Protein AF-A0A7H0GGA6-F1 (afdb_monomer_li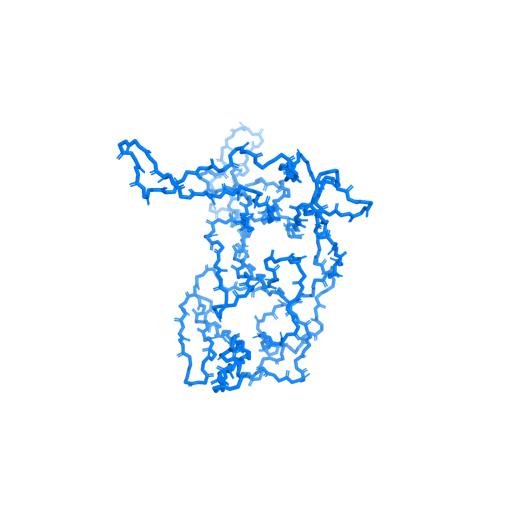te)

Radius of gyration: 22.25 Å; chains: 1; bounding box: 60×43×76 Å

Structure (mmCIF, N/CA/C/O backbone):
data_AF-A0A7H0GGA6-F1
#
_entry.id   AF-A0A7H0GGA6-F1
#
loop_
_atom_site.group_PDB
_atom_site.id
_atom_site.type_symbol
_atom_site.label_atom_id
_atom_site.label_alt_id
_atom_site.label_comp_id
_atom_site.label_asym_id
_atom_site.label_entity_id
_atom_site.label_seq_id
_atom_site.pdbx_PDB_ins_code
_atom_site.Cartn_x
_atom_site.Cartn_y
_atom_site.Cartn_z
_atom_site.occupancy
_atom_site.B_iso_or_equiv
_atom_site.auth_seq_id
_atom_site.auth_comp_id
_atom_site.auth_asym_id
_atom_site.auth_atom_id
_atom_site.pdbx_PDB_model_num
ATOM 1 N N . MET A 1 1 ? -8.882 -0.073 11.687 1.00 90.56 1 MET A N 1
ATOM 2 C CA . MET A 1 1 ? -8.272 0.687 10.578 1.00 90.56 1 MET A CA 1
ATOM 3 C C . MET A 1 1 ? -8.889 0.181 9.300 1.00 90.56 1 MET A C 1
ATOM 5 O O . MET A 1 1 ? -9.014 -1.030 9.161 1.00 90.56 1 MET A O 1
ATOM 9 N N . VAL A 1 2 ? -9.270 1.084 8.409 1.00 94.19 2 VAL A N 1
ATOM 10 C CA . VAL A 1 2 ? -9.769 0.756 7.073 1.00 94.19 2 VAL A CA 1
ATOM 11 C C . VAL A 1 2 ? -8.744 1.282 6.085 1.00 94.19 2 VAL A C 1
ATOM 13 O O . VAL A 1 2 ? -8.471 2.480 6.090 1.00 94.19 2 VAL A O 1
ATOM 16 N N . ALA A 1 3 ? -8.144 0.386 5.302 1.00 96.25 3 ALA A N 1
ATOM 17 C CA . ALA A 1 3 ? -7.144 0.731 4.301 1.00 96.25 3 ALA A CA 1
ATOM 18 C C . ALA A 1 3 ? -7.704 0.527 2.893 1.00 96.25 3 ALA A C 1
ATOM 20 O O . ALA A 1 3 ? -8.366 -0.477 2.633 1.00 96.25 3 ALA A O 1
ATOM 21 N N . PHE A 1 4 ? -7.440 1.476 2.005 1.00 96.94 4 PHE A N 1
ATOM 22 C CA . PHE A 1 4 ? -7.883 1.445 0.616 1.00 96.94 4 PHE A CA 1
ATOM 23 C C . PHE A 1 4 ? -6.934 2.270 -0.252 1.00 96.94 4 PHE A C 1
ATOM 25 O O . PHE A 1 4 ? -6.343 3.246 0.208 1.00 96.94 4 PHE A O 1
ATOM 32 N N . GLY A 1 5 ? -6.776 1.862 -1.506 1.00 97.38 5 GLY A N 1
ATOM 33 C CA . GLY A 1 5 ? -6.049 2.628 -2.510 1.00 97.38 5 GLY A CA 1
ATOM 34 C C . GLY A 1 5 ? -7.011 3.295 -3.482 1.00 97.38 5 GLY A C 1
ATOM 35 O O . GLY A 1 5 ? -8.143 2.840 -3.645 1.00 97.38 5 GLY A O 1
ATOM 36 N N . THR A 1 6 ? -6.568 4.380 -4.105 1.00 97.12 6 THR A N 1
ATOM 37 C CA . THR A 1 6 ? -7.306 5.038 -5.184 1.00 97.12 6 THR A CA 1
ATOM 38 C C . THR A 1 6 ? -6.756 4.635 -6.548 1.00 97.12 6 THR A C 1
ATOM 40 O O . THR A 1 6 ? -5.601 4.212 -6.687 1.00 97.12 6 THR A O 1
ATOM 43 N N . GLY A 1 7 ? -7.612 4.750 -7.559 1.00 94.69 7 GLY A N 1
ATOM 44 C CA . GLY A 1 7 ? -7.289 4.374 -8.923 1.00 94.69 7 GLY A CA 1
ATOM 45 C C . GLY A 1 7 ? -8.472 3.784 -9.667 1.00 94.69 7 GLY A C 1
ATOM 46 O O . GLY A 1 7 ? -9.341 3.154 -9.070 1.00 94.69 7 GLY A O 1
ATOM 47 N N . GLN A 1 8 ? -8.467 3.950 -10.985 1.00 92.69 8 GLN A N 1
ATOM 48 C CA . GLN A 1 8 ? -9.349 3.227 -11.896 1.00 92.69 8 GLN A CA 1
ATOM 49 C C . GLN A 1 8 ? -8.617 2.916 -13.203 1.00 92.69 8 GLN A C 1
ATOM 51 O O . GLN A 1 8 ? -7.651 3.588 -13.559 1.00 92.69 8 GLN A O 1
ATOM 56 N N . GLU A 1 9 ? -9.047 1.868 -13.892 1.00 89.62 9 GLU A N 1
ATOM 57 C CA . GLU A 1 9 ? -8.562 1.473 -15.220 1.00 89.62 9 GLU A CA 1
ATOM 58 C C . GLU A 1 9 ? -9.722 0.757 -15.924 1.00 89.62 9 GLU A C 1
ATOM 60 O O . GLU A 1 9 ? -9.697 -0.453 -16.135 1.00 89.62 9 GLU A O 1
ATOM 65 N N . LEU A 1 10 ? -10.811 1.498 -16.145 1.00 88.44 10 LEU A N 1
ATOM 66 C CA . LEU A 1 10 ? -12.064 0.985 -16.710 1.00 88.44 10 LEU A CA 1
ATOM 67 C C . LEU A 1 10 ? -12.246 1.414 -18.169 1.00 88.44 10 LEU A C 1
ATOM 69 O O . LEU A 1 10 ? -12.935 0.739 -18.930 1.00 88.44 10 LEU A O 1
ATOM 73 N N . THR A 1 11 ? -11.637 2.535 -18.549 1.00 84.56 11 THR A N 1
ATOM 74 C CA . THR A 1 11 ? -11.709 3.147 -19.876 1.00 84.56 11 THR A CA 1
ATOM 75 C C . THR A 1 11 ? -10.310 3.401 -20.432 1.00 84.56 11 THR A C 1
ATOM 77 O O . THR A 1 11 ? -9.331 3.464 -19.690 1.00 84.56 11 THR A O 1
ATOM 80 N N . GLU A 1 12 ? -10.201 3.601 -21.745 1.00 77.12 12 GLU A N 1
ATOM 81 C CA . GLU A 1 12 ? -8.920 3.942 -22.381 1.00 77.12 12 GLU A CA 1
ATOM 82 C C . GLU A 1 12 ? -8.351 5.270 -21.869 1.00 77.12 12 GLU A C 1
ATOM 84 O O . GLU A 1 12 ? -7.142 5.382 -21.660 1.00 77.12 12 GLU A O 1
ATOM 89 N N . ALA A 1 13 ? -9.220 6.248 -21.587 1.00 80.38 13 ALA A N 1
ATOM 90 C CA . ALA A 1 13 ? -8.825 7.544 -21.039 1.00 80.38 13 ALA A CA 1
ATOM 91 C C . ALA A 1 13 ? -8.107 7.408 -19.687 1.00 80.38 13 ALA A C 1
ATOM 93 O O . ALA A 1 13 ? -7.169 8.157 -19.410 1.00 80.38 13 ALA A O 1
ATOM 94 N N . ASP A 1 14 ? -8.476 6.408 -18.880 1.00 84.06 14 ASP A N 1
ATOM 95 C CA . ASP A 1 14 ? -7.835 6.169 -17.588 1.00 84.06 14 ASP A CA 1
ATOM 96 C C . ASP A 1 14 ? -6.350 5.834 -17.751 1.00 84.06 14 ASP A C 1
ATOM 98 O O . ASP A 1 14 ? -5.541 6.217 -16.905 1.00 84.06 14 ASP A O 1
ATOM 102 N N . SER A 1 15 ? -5.959 5.163 -18.839 1.00 76.00 15 SER A N 1
ATOM 103 C CA . SER A 1 15 ? -4.557 4.800 -19.076 1.00 76.00 15 SER A CA 1
ATOM 104 C C . SER A 1 15 ? -3.649 6.032 -19.183 1.00 76.00 15 SER A C 1
ATOM 106 O O . SER A 1 15 ? -2.497 5.977 -18.746 1.00 76.00 15 SER A O 1
ATOM 108 N N . GLY A 1 16 ? -4.180 7.150 -19.689 1.00 78.31 16 GLY A N 1
ATOM 109 C CA . GLY A 1 16 ? -3.482 8.425 -19.838 1.00 78.31 16 GLY A CA 1
ATOM 110 C C . GLY A 1 16 ? -3.559 9.351 -18.622 1.00 78.31 16 GLY A C 1
ATOM 111 O O . GLY A 1 16 ? -2.846 10.349 -18.605 1.00 78.31 16 GLY A O 1
ATOM 112 N N . ASP A 1 17 ? -4.378 9.044 -17.610 1.00 85.00 17 ASP A N 1
ATOM 113 C CA . ASP A 1 17 ? -4.531 9.897 -16.424 1.00 85.00 17 ASP A CA 1
ATOM 114 C C . ASP A 1 17 ? -3.250 9.920 -15.575 1.00 85.00 17 ASP A C 1
ATOM 116 O O . ASP A 1 17 ? -2.796 8.881 -15.083 1.00 85.00 17 ASP A O 1
ATOM 120 N N . THR A 1 18 ? -2.686 11.117 -15.404 1.00 89.31 18 THR A N 1
ATOM 121 C CA . THR A 1 18 ? -1.447 11.397 -14.667 1.00 89.31 18 THR A CA 1
ATOM 122 C C . THR A 1 18 ? -1.682 11.846 -13.226 1.00 89.31 18 THR A C 1
ATOM 124 O O . THR A 1 18 ? -0.715 12.095 -12.503 1.00 89.31 18 THR A O 1
ATOM 127 N N . ALA A 1 19 ? -2.937 11.924 -12.770 1.00 91.94 19 ALA A N 1
ATOM 128 C CA . ALA A 1 19 ? -3.259 12.283 -11.397 1.00 91.94 19 ALA A CA 1
ATOM 129 C C . ALA A 1 19 ? -2.601 11.326 -10.392 1.00 91.94 19 ALA A C 1
ATOM 131 O O . ALA A 1 19 ? -2.689 10.099 -10.510 1.00 91.94 19 ALA A O 1
ATOM 132 N N . VAL A 1 20 ? -1.973 11.905 -9.365 1.00 96.00 20 VAL A N 1
ATOM 133 C CA . VAL A 1 20 ? -1.350 11.150 -8.274 1.00 96.00 20 VAL A CA 1
ATOM 134 C C . VAL A 1 20 ? -2.430 10.401 -7.501 1.00 96.00 20 VAL A C 1
ATOM 136 O O . VAL A 1 20 ? -3.333 11.008 -6.921 1.00 96.00 20 VAL A O 1
ATOM 139 N N . GLN A 1 21 ? -2.321 9.076 -7.485 1.00 97.44 21 GLN A N 1
ATOM 140 C CA . GLN A 1 21 ? -3.165 8.222 -6.661 1.00 97.44 21 GLN A CA 1
ATOM 141 C C . GLN A 1 21 ? -2.521 7.970 -5.302 1.00 97.44 21 GLN A C 1
ATOM 143 O O . GLN A 1 21 ? -1.325 8.183 -5.093 1.00 97.44 21 GLN A O 1
ATOM 148 N N . THR A 1 22 ? -3.327 7.500 -4.357 1.00 97.81 22 THR A N 1
ATOM 149 C CA . THR A 1 22 ? -2.948 7.485 -2.949 1.00 97.81 22 THR A CA 1
ATOM 150 C C . THR A 1 22 ? -3.495 6.254 -2.262 1.00 97.81 22 THR A C 1
ATOM 152 O O . THR A 1 22 ? -4.624 5.823 -2.500 1.00 97.81 22 THR A O 1
ATOM 155 N N . VAL A 1 23 ? -2.706 5.712 -1.345 1.00 98.12 23 VAL A N 1
ATOM 156 C CA . VAL A 1 23 ? -3.173 4.726 -0.376 1.00 98.12 23 VAL A CA 1
ATOM 157 C C . VAL A 1 23 ? -3.512 5.439 0.914 1.00 98.12 23 VAL A C 1
ATOM 159 O O . VAL A 1 23 ? -2.694 6.184 1.442 1.00 98.12 23 VAL A O 1
ATOM 162 N N . TYR A 1 24 ? -4.694 5.179 1.449 1.00 97.69 24 TYR A N 1
ATOM 163 C CA . TYR A 1 24 ? -5.133 5.683 2.740 1.00 97.69 24 TYR A CA 1
ATOM 164 C C . TYR A 1 24 ? -5.276 4.532 3.722 1.00 97.69 24 TYR A C 1
ATOM 166 O O . TYR A 1 24 ? -5.706 3.438 3.357 1.00 97.69 24 TYR A O 1
ATOM 174 N N . ALA A 1 25 ? -5.006 4.805 4.994 1.00 96.75 25 ALA A N 1
ATOM 175 C CA . ALA A 1 25 ? -5.568 4.026 6.081 1.00 96.75 25 ALA A CA 1
ATOM 176 C C . ALA A 1 25 ? -6.147 4.966 7.134 1.00 96.75 25 ALA A C 1
ATOM 178 O O . ALA A 1 25 ? -5.426 5.756 7.746 1.00 96.75 25 ALA A O 1
ATOM 179 N N . VAL A 1 26 ? -7.455 4.863 7.356 1.00 95.75 26 VAL A N 1
ATOM 180 C CA . VAL A 1 26 ? -8.210 5.739 8.257 1.00 95.75 26 VAL A CA 1
ATOM 181 C C . VAL A 1 26 ? -8.695 4.947 9.466 1.00 95.75 26 VAL A C 1
ATOM 183 O O . VAL A 1 26 ? -9.040 3.761 9.384 1.00 95.75 26 VAL A O 1
ATOM 186 N N . MET A 1 27 ? -8.687 5.597 10.623 1.00 93.69 27 MET A N 1
ATOM 187 C CA . MET A 1 27 ? -9.208 5.027 11.850 1.00 93.69 27 MET A CA 1
ATOM 188 C C . MET A 1 27 ? -10.736 5.032 11.823 1.00 93.69 27 MET A C 1
ATOM 190 O O . MET A 1 27 ? -11.369 6.079 11.710 1.00 93.69 27 MET A O 1
ATOM 194 N N . ASP A 1 28 ? -11.317 3.841 11.947 1.00 92.19 28 ASP A N 1
ATOM 195 C CA . ASP A 1 28 ? -12.743 3.681 12.198 1.00 92.19 28 ASP A CA 1
ATOM 196 C C . ASP A 1 28 ? -12.983 3.720 13.712 1.00 92.19 28 ASP A C 1
ATOM 198 O O . ASP A 1 28 ? -12.486 2.879 14.474 1.00 92.19 28 ASP A O 1
ATOM 202 N N . TYR A 1 29 ? -13.706 4.747 14.146 1.00 91.00 29 TYR A N 1
ATOM 203 C CA . TYR A 1 29 ? -14.028 4.981 15.547 1.00 91.00 29 TYR A CA 1
ATOM 204 C C . TYR A 1 29 ? -15.314 4.292 15.989 1.00 91.00 29 TYR A C 1
ATOM 206 O O . TYR A 1 29 ? -15.605 4.308 17.182 1.00 91.00 29 TYR A O 1
ATOM 214 N N . THR A 1 30 ? -16.045 3.644 15.081 1.00 89.94 30 THR A N 1
ATOM 215 C CA . THR A 1 30 ? -17.306 2.971 15.395 1.00 89.94 30 THR A CA 1
ATOM 216 C C . THR A 1 30 ? -17.118 1.980 16.545 1.00 89.94 30 THR A C 1
ATOM 218 O O . THR A 1 30 ? -16.122 1.249 16.635 1.00 89.94 30 THR A O 1
ATOM 221 N N . ARG A 1 31 ? -18.062 1.992 17.485 1.00 90.44 31 ARG A N 1
ATOM 222 C CA . ARG A 1 31 ? -18.131 1.047 18.600 1.00 90.44 31 ARG A CA 1
ATOM 223 C C . ARG A 1 31 ? -19.445 0.302 18.530 1.00 90.44 31 ARG A C 1
ATOM 225 O O . ARG A 1 31 ? -20.446 0.839 18.066 1.00 90.44 31 ARG A O 1
ATOM 232 N N . TYR A 1 32 ? -19.417 -0.935 18.998 1.00 92.44 32 TYR A N 1
ATOM 233 C CA . TYR A 1 32 ? -20.572 -1.814 19.012 1.00 92.44 32 TYR A CA 1
ATOM 234 C C . TYR A 1 32 ? -20.836 -2.263 20.443 1.00 92.44 32 TYR A C 1
ATOM 236 O O . TYR A 1 32 ? -19.901 -2.504 21.209 1.00 92.44 32 TYR A O 1
ATOM 244 N N . ARG A 1 33 ? -22.113 -2.398 20.780 1.00 93.06 33 ARG A N 1
ATOM 245 C CA . ARG A 1 33 ? -22.602 -3.019 22.010 1.00 93.06 33 ARG A CA 1
ATOM 246 C C . ARG A 1 33 ? -23.594 -4.115 21.657 1.00 93.06 33 ARG A C 1
ATOM 248 O O . ARG A 1 33 ? -24.166 -4.117 20.569 1.00 93.06 33 ARG A O 1
ATOM 255 N N . ILE A 1 34 ? -23.810 -5.044 22.576 1.00 94.94 34 ILE A N 1
ATOM 256 C CA . ILE A 1 34 ? -24.849 -6.056 22.400 1.00 94.94 34 ILE A CA 1
ATOM 257 C C . ILE A 1 34 ? -26.201 -5.437 22.751 1.00 94.94 34 ILE A C 1
ATOM 259 O O . ILE A 1 34 ? -26.333 -4.719 23.743 1.00 94.94 34 ILE A O 1
ATOM 263 N N . GLN A 1 35 ? -27.207 -5.694 21.921 1.00 94.06 35 GLN A N 1
ATOM 264 C CA . GLN A 1 35 ? -28.573 -5.283 22.198 1.00 94.06 35 GLN A CA 1
ATOM 265 C C . GLN A 1 35 ? -29.200 -6.197 23.260 1.00 94.06 35 GLN A C 1
ATOM 267 O O . GLN A 1 35 ? -29.283 -7.413 23.087 1.00 94.06 35 GLN A O 1
ATOM 272 N N . GLU A 1 36 ? -29.653 -5.614 24.369 1.00 93.25 36 GLU A N 1
ATOM 273 C CA . GLU A 1 36 ? -30.116 -6.373 25.542 1.00 93.25 36 GLU A CA 1
ATOM 274 C C . GLU A 1 36 ? -31.617 -6.721 25.507 1.00 93.25 36 GLU A C 1
ATOM 276 O O . GLU A 1 36 ? -32.068 -7.617 26.228 1.00 93.25 36 GLU A O 1
ATOM 281 N N . SER A 1 37 ? -32.400 -6.053 24.654 1.00 92.19 37 SER A N 1
ATOM 282 C CA . SER A 1 37 ? -33.863 -6.179 24.589 1.00 92.19 37 SER A CA 1
ATOM 283 C C . SER A 1 37 ? -34.428 -5.941 23.179 1.00 92.19 37 SER A C 1
ATOM 285 O O . SER A 1 37 ? -33.731 -5.446 22.293 1.00 92.19 37 SER A O 1
ATOM 287 N N . GLY A 1 38 ? -35.702 -6.292 22.968 1.00 93.00 38 GLY A N 1
ATOM 288 C CA . GLY A 1 38 ? -36.395 -6.170 21.677 1.00 93.00 38 GLY A CA 1
ATOM 289 C C . GLY A 1 38 ? -36.185 -7.368 20.743 1.00 93.00 38 GLY A C 1
ATOM 290 O O . GLY A 1 38 ? -35.600 -8.375 21.138 1.00 93.00 38 GLY A O 1
ATOM 291 N N . GLU A 1 39 ? -36.674 -7.255 19.506 1.00 93.25 39 GLU A N 1
ATOM 292 C CA . GLU A 1 39 ? -36.604 -8.326 18.494 1.00 93.25 39 GLU A CA 1
ATOM 293 C C . GLU A 1 39 ? -35.162 -8.675 18.090 1.00 93.25 39 GLU A C 1
ATOM 295 O O . GLU A 1 39 ? -34.846 -9.832 17.824 1.00 93.25 39 GLU A O 1
ATOM 300 N N . ASP A 1 40 ? -34.259 -7.693 18.133 1.00 93.44 40 ASP A N 1
ATOM 301 C CA . ASP A 1 40 ? -32.836 -7.852 17.811 1.00 93.44 40 ASP A CA 1
ATOM 302 C C . ASP A 1 40 ? -31.960 -8.173 19.035 1.00 93.44 40 ASP A C 1
ATOM 304 O O . ASP A 1 40 ? -30.738 -8.005 19.008 1.00 93.44 40 ASP A O 1
ATOM 308 N N . LYS A 1 41 ? -32.558 -8.652 20.133 1.00 95.00 41 LYS A N 1
ATOM 309 C CA . LYS A 1 41 ? -31.814 -9.054 21.333 1.00 95.00 41 LYS A CA 1
ATOM 310 C C . LYS A 1 41 ? -30.695 -10.046 20.986 1.00 95.00 41 LYS A C 1
ATOM 312 O O . LYS A 1 41 ? -30.913 -11.053 20.319 1.00 95.00 41 LYS A O 1
ATOM 317 N N . GLY A 1 42 ? -29.493 -9.769 21.490 1.00 93.12 42 GLY A N 1
ATOM 318 C CA . GLY A 1 42 ? -28.286 -10.562 21.243 1.00 93.12 42 GLY A CA 1
ATOM 319 C C . GLY A 1 42 ? -27.511 -10.177 19.979 1.00 93.12 42 GLY A C 1
ATOM 320 O O . GLY A 1 42 ? -26.416 -10.698 19.777 1.00 93.12 42 GLY A O 1
ATOM 321 N N . LYS A 1 43 ? -28.019 -9.257 19.147 1.00 94.25 43 LYS A N 1
ATOM 322 C CA . LYS A 1 43 ? -27.306 -8.753 17.963 1.00 94.25 43 LYS A CA 1
ATOM 323 C C . LYS A 1 43 ? -26.398 -7.568 18.307 1.00 94.25 43 LYS A C 1
ATOM 325 O O . LYS A 1 43 ? -26.568 -6.902 19.332 1.00 94.25 43 LYS A O 1
ATOM 330 N N . ALA A 1 44 ? -25.412 -7.321 17.443 1.00 94.19 44 ALA A N 1
ATOM 331 C CA . ALA A 1 44 ? -24.533 -6.162 17.546 1.00 94.19 44 ALA A CA 1
ATOM 332 C C . ALA A 1 44 ? -25.277 -4.893 17.111 1.00 94.19 44 ALA A C 1
ATOM 334 O O . ALA A 1 44 ? -25.799 -4.816 16.002 1.00 94.19 44 ALA A O 1
ATOM 335 N N . LEU A 1 45 ? -25.284 -3.892 17.982 1.00 93.38 45 LEU A N 1
ATOM 336 C CA . LEU A 1 45 ? -25.852 -2.572 17.751 1.00 93.38 45 LEU A CA 1
ATOM 337 C C . LEU A 1 45 ? -24.730 -1.537 17.820 1.00 93.38 45 LEU A C 1
ATOM 339 O O . LEU A 1 45 ? -23.873 -1.609 18.704 1.00 93.38 45 LEU A O 1
ATOM 343 N N . VAL A 1 46 ? -24.735 -0.559 16.914 1.00 91.75 46 VAL A N 1
ATOM 344 C CA . VAL A 1 46 ? -23.796 0.569 16.986 1.00 91.75 46 VAL A CA 1
ATOM 345 C C . VAL A 1 46 ? -24.031 1.330 18.291 1.00 91.75 46 VAL A C 1
ATOM 347 O O . VAL A 1 46 ? -25.145 1.762 18.594 1.00 91.75 46 VAL A O 1
ATOM 350 N N . ASP A 1 47 ? -22.976 1.488 19.082 1.00 91.06 47 ASP A N 1
ATOM 351 C CA . ASP A 1 47 ? -23.025 2.202 20.348 1.00 91.06 47 ASP A CA 1
ATOM 352 C C . ASP A 1 47 ? -22.923 3.713 20.117 1.00 91.06 47 ASP A C 1
ATOM 354 O O . ASP A 1 47 ? -21.849 4.311 20.159 1.00 91.06 47 ASP A O 1
ATOM 358 N N . THR A 1 48 ? -24.073 4.339 19.876 1.00 87.25 48 THR A N 1
ATOM 359 C CA . THR A 1 48 ? -24.195 5.793 19.696 1.00 87.25 48 THR A CA 1
ATOM 360 C C . THR A 1 48 ? -24.145 6.575 21.013 1.00 87.25 48 THR A C 1
ATOM 362 O O . THR A 1 48 ? -24.175 7.806 21.000 1.00 87.25 48 THR A O 1
ATOM 365 N N . THR A 1 49 ? -24.069 5.894 22.164 1.00 86.56 49 THR A N 1
ATOM 366 C CA . THR A 1 49 ? -24.020 6.555 23.480 1.00 86.56 49 THR A CA 1
ATOM 367 C C . THR A 1 49 ? -22.629 7.105 23.806 1.00 86.56 49 THR A C 1
ATOM 369 O O . THR A 1 49 ? -22.502 8.032 24.606 1.00 86.56 49 THR A O 1
ATOM 372 N N . ARG A 1 50 ? -21.596 6.582 23.136 1.00 83.75 50 ARG A N 1
ATOM 373 C CA . ARG A 1 50 ? -20.183 6.949 23.286 1.00 83.75 50 ARG A CA 1
ATOM 374 C C . ARG A 1 50 ? -19.869 8.252 22.553 1.00 83.75 50 ARG A C 1
ATOM 376 O O . ARG A 1 50 ? -19.611 8.257 21.351 1.00 83.75 50 ARG A O 1
ATOM 383 N N . ARG A 1 51 ? -19.890 9.370 23.280 1.00 80.94 51 ARG A N 1
ATOM 384 C CA . ARG A 1 51 ? -19.642 10.723 22.736 1.00 80.94 51 ARG A CA 1
ATOM 385 C C . ARG A 1 51 ? -18.180 11.162 22.813 1.00 80.94 51 ARG A C 1
ATOM 387 O O . ARG A 1 51 ? -17.812 12.169 22.223 1.00 80.94 51 ARG A O 1
ATOM 394 N N . GLU A 1 52 ? -17.350 10.417 23.532 1.00 84.00 52 GLU A N 1
ATOM 395 C CA . GLU A 1 52 ? -15.924 10.685 23.726 1.00 84.00 52 GLU A CA 1
ATOM 396 C C . GLU A 1 52 ? -15.049 10.283 22.526 1.00 84.00 52 GLU A C 1
ATOM 398 O O . GLU A 1 52 ? -13.845 10.555 22.512 1.00 84.00 52 GLU A O 1
ATOM 403 N N . LEU A 1 53 ? -15.643 9.626 21.526 1.00 86.31 53 LEU A N 1
ATOM 404 C CA . LEU A 1 53 ? -14.941 9.134 20.349 1.00 86.31 53 LEU A CA 1
ATOM 405 C C . LEU A 1 53 ? -14.601 10.285 19.387 1.00 86.31 53 LEU A C 1
ATOM 407 O O . LEU A 1 53 ? -15.419 11.187 19.189 1.00 86.31 53 LEU A O 1
ATOM 411 N N . PRO A 1 54 ? -13.411 10.264 18.761 1.00 89.69 54 PRO A N 1
ATOM 412 C CA . PRO A 1 54 ? -13.078 11.209 17.702 1.00 89.69 54 PRO A CA 1
ATOM 413 C C . PRO A 1 54 ? -14.041 11.120 16.514 1.00 89.69 54 PRO A C 1
ATOM 415 O O . PRO A 1 54 ? -14.562 10.051 16.194 1.00 89.69 54 PRO A O 1
ATOM 418 N N . SER A 1 55 ? -14.217 12.239 15.808 1.00 87.50 55 SER A N 1
ATOM 419 C CA . SER A 1 55 ? -14.868 12.220 14.501 1.00 87.50 55 SER A CA 1
ATOM 420 C C . SER A 1 55 ? -13.950 11.595 13.439 1.00 87.50 55 SER A C 1
ATOM 422 O O . SER A 1 55 ? -12.722 11.667 13.569 1.00 87.50 55 SER A O 1
ATOM 424 N N . PRO A 1 56 ? -14.511 10.999 12.369 1.00 88.50 56 PRO A N 1
ATOM 425 C CA . PRO A 1 56 ? -13.727 10.526 11.230 1.00 88.50 56 PRO A CA 1
ATOM 426 C C . PRO A 1 56 ? -12.815 11.620 10.656 1.00 88.50 56 PRO A C 1
ATOM 428 O O . PRO A 1 56 ? -13.070 12.813 10.833 1.00 88.50 56 PRO A O 1
ATOM 431 N N . ALA A 1 57 ? -11.730 11.228 9.985 1.00 92.94 57 ALA A N 1
ATOM 432 C CA . ALA A 1 57 ? -10.870 12.179 9.281 1.00 92.94 57 ALA A CA 1
ATOM 433 C C . ALA A 1 57 ? -11.682 12.942 8.222 1.00 92.94 57 ALA A C 1
ATOM 435 O O . ALA A 1 57 ? -12.343 12.317 7.395 1.00 92.94 57 ALA A O 1
ATOM 436 N N . ALA A 1 58 ? -11.639 14.274 8.257 1.00 89.50 58 ALA A N 1
ATOM 437 C CA . ALA A 1 58 ? -12.369 15.118 7.311 1.00 89.50 58 ALA A CA 1
ATOM 438 C C . ALA A 1 58 ? -11.511 15.478 6.091 1.00 89.50 58 ALA A C 1
ATOM 440 O O . ALA A 1 58 ? -12.037 15.761 5.019 1.00 89.50 58 ALA A O 1
ATOM 441 N N . SER A 1 59 ? -10.184 15.482 6.248 1.00 93.94 59 SER A N 1
ATOM 442 C CA . SER A 1 59 ? -9.246 15.806 5.173 1.00 93.94 59 SER A CA 1
ATOM 443 C C . SER A 1 59 ? -7.871 15.169 5.391 1.00 93.94 59 SER A C 1
ATOM 445 O O . SER A 1 59 ? -7.577 14.626 6.458 1.00 93.94 59 SER A O 1
ATOM 447 N N . ARG A 1 60 ? -6.980 15.308 4.400 1.00 95.12 60 ARG A N 1
ATOM 448 C CA . ARG A 1 60 ? -5.571 14.890 4.511 1.00 95.12 60 ARG A CA 1
ATOM 449 C C . ARG A 1 60 ? -4.811 15.572 5.651 1.00 95.12 60 ARG A C 1
ATOM 451 O O . ARG A 1 60 ? -3.847 14.996 6.142 1.00 95.12 60 ARG A O 1
ATOM 458 N N . ALA A 1 61 ? -5.237 16.752 6.109 1.00 93.81 61 ALA A N 1
ATOM 459 C CA . ALA A 1 61 ? -4.594 17.432 7.236 1.00 93.81 61 ALA A CA 1
ATOM 460 C C . ALA A 1 61 ? -4.701 16.623 8.547 1.00 93.81 61 ALA A C 1
ATOM 462 O O . ALA A 1 61 ? -3.798 16.680 9.388 1.00 93.81 61 ALA A O 1
ATOM 463 N N . ASP A 1 62 ? -5.752 15.807 8.684 1.00 94.69 62 ASP A N 1
ATOM 464 C CA . ASP A 1 62 ? -5.978 14.922 9.835 1.00 94.69 62 ASP A CA 1
ATOM 465 C C . ASP A 1 62 ? -5.159 13.625 9.767 1.00 94.69 62 ASP A C 1
ATOM 467 O O . ASP A 1 62 ? -5.155 12.835 10.716 1.00 94.69 62 ASP A O 1
ATOM 471 N N . LEU A 1 63 ? -4.468 13.384 8.653 1.00 96.06 63 LEU A N 1
ATOM 472 C CA . LEU A 1 63 ? -3.708 12.171 8.382 1.00 96.06 63 LEU A CA 1
ATOM 473 C C . LEU A 1 63 ? -2.203 12.460 8.404 1.00 96.06 63 LEU A C 1
ATOM 475 O O . LEU A 1 63 ? -1.759 13.589 8.179 1.00 96.06 63 LEU A O 1
ATOM 479 N N . MET A 1 64 ? -1.404 11.441 8.714 1.00 96.25 64 MET A N 1
ATOM 480 C CA . MET A 1 64 ? 0.051 11.522 8.592 1.00 96.25 64 MET A CA 1
ATOM 481 C C . MET A 1 64 ? 0.479 11.240 7.141 1.00 96.25 64 MET A C 1
ATOM 483 O O . MET A 1 64 ? 0.177 10.146 6.656 1.00 96.25 64 MET A O 1
ATOM 487 N N . PRO A 1 65 ? 1.182 12.160 6.452 1.00 96.19 65 PRO A N 1
ATOM 488 C CA . PRO A 1 65 ? 1.857 11.828 5.201 1.00 96.19 65 PRO A CA 1
ATOM 489 C C . PRO A 1 65 ? 2.950 10.785 5.436 1.00 96.19 65 PRO A C 1
ATOM 491 O O . PRO A 1 65 ? 3.833 10.962 6.275 1.00 96.19 65 PRO A O 1
ATOM 494 N N . GLN A 1 66 ? 2.902 9.715 4.660 1.00 96.38 66 GLN A N 1
ATOM 495 C CA . GLN A 1 66 ? 4.004 8.787 4.449 1.00 96.38 66 GLN A CA 1
ATOM 496 C C . GLN A 1 66 ? 4.579 9.019 3.056 1.00 96.38 66 GLN A C 1
ATOM 498 O O . GLN A 1 66 ? 3.915 9.572 2.180 1.00 96.38 66 GLN A O 1
ATOM 503 N N . GLY A 1 67 ? 5.814 8.578 2.845 1.00 95.44 67 GLY A N 1
ATOM 504 C CA . GLY A 1 67 ? 6.472 8.702 1.551 1.00 95.44 67 GLY A CA 1
ATOM 505 C C . GLY A 1 67 ? 7.455 7.575 1.301 1.00 95.44 67 GLY A C 1
ATOM 506 O O . GLY A 1 67 ? 7.860 6.861 2.224 1.00 95.44 67 GLY A O 1
ATOM 507 N 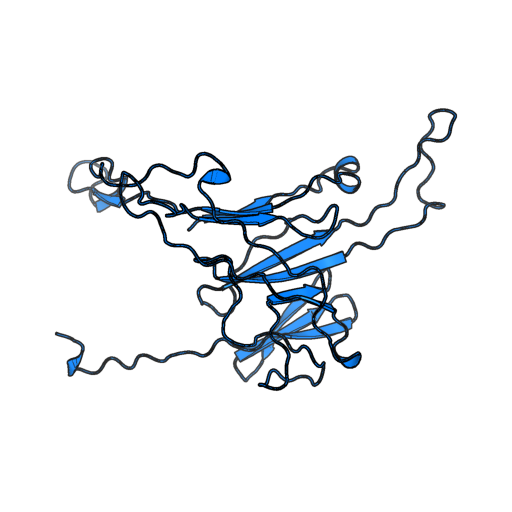N . VAL A 1 68 ? 7.830 7.440 0.037 1.00 96.44 68 VAL A N 1
ATOM 508 C CA . VAL A 1 68 ? 8.907 6.574 -0.441 1.00 96.44 68 VAL A CA 1
ATOM 509 C C . VAL A 1 68 ? 10.151 7.444 -0.616 1.00 96.44 68 VAL A C 1
ATOM 511 O O . VAL A 1 68 ? 10.032 8.604 -0.990 1.00 96.44 68 VAL A O 1
ATOM 514 N N . GLN A 1 69 ? 11.334 6.920 -0.307 1.00 95.25 69 GLN A N 1
ATOM 515 C CA . GLN A 1 69 ? 12.582 7.612 -0.626 1.00 95.25 69 GLN A CA 1
ATOM 516 C C . GLN A 1 69 ? 12.758 7.706 -2.144 1.00 95.25 69 GLN A C 1
ATOM 518 O O . GLN A 1 69 ? 12.536 6.723 -2.847 1.00 95.25 69 GLN A O 1
ATOM 523 N N . ASP A 1 70 ? 13.205 8.863 -2.629 1.00 91.81 70 ASP A N 1
ATOM 524 C CA . ASP A 1 70 ? 13.387 9.101 -4.067 1.00 91.81 70 ASP A CA 1
ATOM 525 C C . ASP A 1 70 ? 14.452 8.183 -4.674 1.00 91.81 70 ASP A C 1
ATOM 527 O O . ASP A 1 70 ? 14.327 7.714 -5.805 1.00 91.81 70 ASP A O 1
ATOM 531 N N . GLN A 1 71 ? 15.513 7.919 -3.908 1.00 91.75 71 GLN A N 1
ATOM 532 C CA . GLN A 1 71 ? 16.609 7.078 -4.357 1.00 91.75 71 GLN A CA 1
ATOM 533 C C . GLN A 1 71 ? 16.302 5.605 -4.081 1.00 91.75 71 GLN A C 1
ATOM 535 O O . GLN A 1 71 ? 15.894 5.261 -2.964 1.00 91.75 71 GLN A O 1
ATOM 540 N N . PRO A 1 72 ? 16.512 4.720 -5.071 1.00 92.25 72 PRO A N 1
ATOM 541 C CA . PRO A 1 72 ? 16.425 3.299 -4.826 1.00 92.25 72 PRO A CA 1
ATOM 542 C C . PRO A 1 72 ? 17.501 2.881 -3.825 1.00 92.25 72 PRO A C 1
ATOM 544 O O . PRO A 1 72 ? 18.579 3.473 -3.722 1.00 92.25 72 PRO A O 1
ATOM 547 N N . VAL A 1 73 ? 17.205 1.817 -3.094 1.00 90.00 73 VAL A N 1
ATOM 548 C CA . VAL A 1 73 ? 18.199 1.099 -2.310 1.00 90.00 73 VAL A CA 1
ATOM 549 C C . VAL A 1 73 ? 19.290 0.637 -3.270 1.00 90.00 73 VAL A C 1
ATOM 551 O O . VAL A 1 73 ? 18.985 0.062 -4.315 1.00 90.00 73 VAL A O 1
ATOM 554 N N . SER A 1 74 ? 20.551 0.894 -2.918 1.00 77.31 74 SER A N 1
ATOM 555 C CA . SER A 1 74 ? 21.697 0.369 -3.661 1.00 77.31 74 SER A CA 1
ATOM 556 C C . SER A 1 74 ? 21.639 -1.156 -3.616 1.00 77.31 74 SER A C 1
ATOM 558 O O . SER A 1 74 ? 22.013 -1.760 -2.613 1.00 77.31 74 SER A O 1
ATOM 560 N N . GLY A 1 75 ? 21.085 -1.753 -4.666 1.00 62.31 75 GLY A N 1
ATOM 561 C CA . GLY A 1 75 ? 20.900 -3.192 -4.786 1.00 62.31 75 GLY A CA 1
ATOM 562 C C . GLY A 1 75 ? 22.096 -3.863 -5.444 1.00 62.31 75 GLY A C 1
ATOM 563 O O . GLY A 1 75 ? 22.869 -3.231 -6.169 1.00 62.31 75 GLY A O 1
ATOM 564 N N . ASP A 1 76 ? 22.218 -5.164 -5.214 1.00 71.12 76 ASP A N 1
ATOM 565 C CA . ASP A 1 76 ? 23.026 -6.021 -6.073 1.00 71.12 76 ASP A CA 1
ATOM 566 C C . ASP A 1 76 ? 22.259 -6.231 -7.396 1.00 71.12 76 ASP A C 1
ATOM 568 O O . ASP A 1 76 ? 21.059 -6.533 -7.362 1.00 71.12 76 ASP A O 1
ATOM 572 N N . PRO A 1 77 ? 22.901 -6.091 -8.572 1.00 69.75 77 PRO A N 1
ATOM 573 C CA . PRO A 1 77 ? 22.265 -6.345 -9.865 1.00 69.75 77 PRO A CA 1
ATOM 574 C C . PRO A 1 77 ? 21.570 -7.711 -9.984 1.00 69.75 77 PRO A C 1
ATOM 576 O O . PRO A 1 77 ? 20.667 -7.865 -10.806 1.00 69.75 77 PRO A O 1
ATOM 579 N N . ARG A 1 78 ? 21.967 -8.705 -9.177 1.00 74.44 78 ARG A N 1
ATOM 580 C CA . ARG A 1 78 ? 21.371 -10.051 -9.151 1.00 74.44 78 ARG A CA 1
ATOM 581 C C . ARG A 1 78 ? 19.925 -10.080 -8.678 1.00 74.44 78 ARG A C 1
ATOM 583 O O . ARG A 1 78 ? 19.212 -11.013 -9.030 1.00 74.44 78 ARG A O 1
ATOM 590 N N . ALA A 1 79 ? 19.480 -9.076 -7.927 1.00 78.19 79 ALA A N 1
ATOM 591 C CA . ALA A 1 79 ? 18.152 -9.090 -7.327 1.00 78.19 79 ALA A CA 1
ATOM 592 C C . ALA A 1 79 ? 17.009 -9.032 -8.351 1.00 78.19 79 ALA A C 1
ATOM 594 O O . ALA A 1 79 ? 15.869 -9.323 -8.007 1.00 78.19 79 ALA A O 1
ATOM 595 N N . GLY A 1 80 ? 17.275 -8.632 -9.604 1.00 84.69 80 GLY A N 1
ATOM 596 C CA . GLY A 1 80 ? 16.268 -8.596 -10.677 1.00 84.69 80 GLY A CA 1
ATOM 597 C C . GLY A 1 80 ? 15.104 -7.621 -10.437 1.00 84.69 80 GLY A C 1
ATOM 598 O O . GLY A 1 80 ? 14.217 -7.489 -11.280 1.00 84.69 80 GLY A O 1
ATOM 599 N N . ARG A 1 81 ? 15.116 -6.916 -9.301 1.00 92.56 81 ARG A N 1
ATOM 600 C CA . ARG A 1 81 ? 14.133 -5.943 -8.828 1.00 92.56 81 ARG A CA 1
ATOM 601 C C . ARG A 1 81 ? 14.843 -4.672 -8.384 1.00 92.56 81 ARG A C 1
ATOM 603 O O . ARG A 1 81 ? 16.009 -4.688 -8.002 1.00 92.56 81 ARG A O 1
ATOM 610 N N . ILE A 1 82 ? 14.107 -3.567 -8.404 1.00 93.81 82 ILE A N 1
ATOM 611 C CA . ILE A 1 82 ? 14.548 -2.297 -7.825 1.00 93.81 82 ILE A CA 1
ATOM 612 C C . ILE A 1 82 ? 13.784 -2.108 -6.523 1.00 93.81 82 ILE A C 1
ATOM 614 O O . ILE A 1 82 ? 12.584 -2.373 -6.483 1.00 93.81 82 ILE A O 1
ATOM 618 N N . PHE A 1 83 ? 14.468 -1.659 -5.472 1.00 95.56 83 PHE A N 1
ATOM 619 C CA . PHE A 1 83 ? 13.921 -1.555 -4.123 1.00 95.56 83 PHE A CA 1
ATOM 620 C C . PHE A 1 83 ? 13.947 -0.121 -3.610 1.00 95.56 83 PHE A C 1
ATOM 622 O O . PHE A 1 83 ? 14.838 0.646 -3.955 1.00 95.56 83 PHE A O 1
ATOM 629 N N . TRP A 1 84 ? 13.009 0.223 -2.730 1.00 96.25 84 TRP A N 1
ATOM 630 C CA . TRP A 1 84 ? 12.940 1.525 -2.070 1.00 96.25 84 TRP A CA 1
ATOM 631 C C . TRP A 1 84 ? 12.588 1.395 -0.587 1.00 96.25 84 TRP A C 1
ATOM 633 O O . TRP A 1 84 ? 11.877 0.479 -0.148 1.00 96.25 84 TRP A O 1
ATOM 643 N N . GLN A 1 85 ? 13.072 2.360 0.188 1.00 95.69 85 GLN A N 1
ATOM 644 C CA . GLN A 1 85 ? 12.713 2.558 1.590 1.00 95.69 85 GLN A CA 1
ATOM 645 C C . GLN A 1 85 ? 11.530 3.516 1.727 1.00 95.69 85 GLN A C 1
ATOM 647 O O . GLN A 1 85 ? 11.294 4.354 0.860 1.00 95.69 85 GLN A O 1
ATOM 652 N N . LEU A 1 86 ? 10.812 3.424 2.847 1.00 95.62 86 LEU A N 1
ATOM 653 C CA . LEU A 1 86 ? 9.843 4.444 3.252 1.00 95.62 86 LEU A CA 1
ATOM 654 C C . LEU A 1 86 ? 10.509 5.503 4.141 1.00 95.62 86 LEU A C 1
ATOM 656 O O . LEU A 1 86 ? 11.482 5.219 4.840 1.00 95.62 86 LEU A O 1
ATOM 660 N N . LEU A 1 87 ? 9.949 6.714 4.149 1.00 92.38 87 LEU A N 1
ATOM 661 C CA . LEU A 1 87 ? 10.407 7.842 4.972 1.00 92.38 87 LEU A CA 1
ATOM 662 C C . LEU A 1 87 ? 10.127 7.656 6.477 1.00 92.38 87 LEU A C 1
ATOM 664 O O . LEU A 1 87 ? 10.767 8.304 7.297 1.00 92.38 87 LEU A O 1
ATOM 668 N N . ASN A 1 88 ? 9.223 6.740 6.850 1.00 86.56 88 ASN A N 1
ATOM 669 C CA . ASN A 1 88 ? 8.938 6.335 8.235 1.00 86.56 88 ASN A CA 1
ATOM 670 C C . ASN A 1 88 ? 8.527 7.476 9.177 1.00 86.56 88 ASN A C 1
ATOM 672 O O . ASN A 1 88 ? 9.042 7.571 10.292 1.00 86.56 88 ASN A O 1
ATOM 676 N N . ALA A 1 89 ? 7.573 8.317 8.771 1.00 87.62 89 ALA A N 1
ATOM 677 C CA . ALA A 1 89 ? 7.091 9.406 9.617 1.00 87.62 89 ALA A CA 1
ATOM 678 C C . ALA A 1 89 ? 6.280 8.852 10.813 1.00 87.62 89 ALA A C 1
ATOM 680 O O . ALA A 1 89 ? 5.208 8.268 10.605 1.00 87.62 89 ALA A O 1
ATOM 681 N N . PRO A 1 90 ? 6.749 8.997 12.070 1.00 89.00 90 PRO A N 1
ATOM 682 C CA . PRO A 1 90 ? 6.011 8.516 13.231 1.00 89.00 90 PRO A CA 1
ATOM 683 C C . PRO A 1 90 ? 4.853 9.460 13.568 1.00 89.00 90 PRO A C 1
ATOM 685 O O . PRO A 1 90 ? 4.950 10.675 13.396 1.00 89.00 90 PRO A O 1
ATOM 688 N N . PHE A 1 91 ? 3.766 8.915 14.110 1.00 92.56 91 PHE A N 1
ATOM 689 C CA . PHE A 1 91 ? 2.648 9.714 14.603 1.00 92.56 91 PHE A CA 1
ATOM 690 C C . PHE A 1 91 ? 1.906 9.014 15.739 1.00 92.56 91 PHE A C 1
ATOM 692 O O . PHE A 1 91 ? 1.980 7.794 15.892 1.00 92.56 91 PHE A O 1
ATOM 699 N N . ASN A 1 92 ? 1.165 9.802 16.518 1.00 93.19 92 ASN A N 1
ATOM 700 C CA . ASN A 1 92 ? 0.285 9.301 17.567 1.00 93.19 92 ASN A CA 1
ATOM 701 C C . ASN A 1 92 ? -1.164 9.317 17.098 1.00 93.19 92 ASN A C 1
ATOM 703 O O . ASN A 1 92 ? -1.590 10.236 16.401 1.00 93.19 92 ASN A O 1
ATOM 707 N N . TYR A 1 93 ? -1.933 8.317 17.512 1.00 93.19 93 TYR A N 1
ATOM 708 C CA . TYR A 1 93 ? -3.343 8.230 17.167 1.00 93.19 93 TYR A CA 1
ATOM 709 C C . TYR A 1 93 ? -4.209 9.143 18.023 1.00 93.19 93 TYR A C 1
ATOM 711 O O . TYR A 1 93 ? -4.097 9.142 19.248 1.00 93.19 93 TYR A O 1
ATOM 719 N N . CYS A 1 94 ? -5.148 9.828 17.376 1.00 92.94 94 CYS A N 1
ATOM 720 C CA . CYS A 1 94 ? -6.251 10.463 18.076 1.00 92.94 94 CYS A CA 1
ATOM 721 C C . CYS A 1 94 ? -7.220 9.384 18.557 1.00 92.94 94 CYS A C 1
ATOM 723 O O . CYS A 1 94 ? -7.830 8.688 17.746 1.00 92.94 94 CYS A O 1
ATOM 725 N N . THR A 1 95 ? -7.347 9.226 19.872 1.00 89.75 95 THR A N 1
ATOM 726 C CA . THR A 1 95 ? -8.212 8.209 20.503 1.00 89.75 95 THR A CA 1
ATOM 727 C C . THR A 1 95 ? -9.331 8.809 21.350 1.00 89.75 95 THR A C 1
ATOM 729 O O . THR A 1 95 ? -10.184 8.072 21.840 1.00 89.75 95 THR A O 1
ATOM 732 N N . ARG A 1 96 ? -9.350 10.137 21.496 1.00 88.75 96 ARG A N 1
ATOM 733 C CA . ARG A 1 96 ? -10.310 10.898 22.302 1.00 88.75 96 ARG A CA 1
ATOM 734 C C . ARG A 1 96 ? -10.731 12.184 21.596 1.00 88.75 96 ARG A C 1
ATOM 736 O O . ARG A 1 96 ? -9.998 12.693 20.752 1.00 88.75 96 ARG A O 1
ATOM 743 N N . SER A 1 97 ? -11.882 12.722 21.982 1.00 88.12 97 SER A N 1
ATOM 744 C CA . SER A 1 97 ? -12.358 14.031 21.536 1.00 88.12 97 SER A CA 1
ATOM 745 C C . SER A 1 97 ? -12.230 15.079 22.660 1.00 88.12 97 SER A C 1
ATOM 747 O O . SER A 1 97 ? -12.763 14.842 23.746 1.00 88.12 97 SER A O 1
ATOM 749 N N . PRO A 1 98 ? -11.547 16.224 22.443 1.00 88.75 98 PRO A N 1
ATOM 750 C CA . PRO A 1 98 ? -10.804 16.595 21.236 1.00 88.75 98 PRO A CA 1
ATOM 751 C C . PRO A 1 98 ? -9.464 15.847 21.111 1.00 88.75 98 PRO A C 1
ATOM 753 O O . PRO A 1 98 ? -8.873 15.429 22.111 1.00 88.75 98 PRO A O 1
ATOM 756 N N . CYS A 1 99 ? -8.967 15.724 19.876 1.00 89.25 99 CYS A N 1
ATOM 757 C CA . CYS A 1 99 ? -7.630 15.190 19.611 1.00 89.25 99 CYS A CA 1
ATOM 758 C C . CYS A 1 99 ? -6.553 16.067 20.268 1.00 89.25 99 CYS A C 1
ATOM 760 O O . CYS A 1 99 ? -6.678 17.292 20.322 1.00 89.25 99 CYS A O 1
ATOM 762 N N . GLY A 1 100 ? -5.476 15.443 20.736 1.00 88.69 100 GLY A N 1
ATOM 763 C CA . GLY A 1 100 ? -4.268 16.146 21.155 1.00 88.69 100 GLY A CA 1
ATOM 764 C C . GLY A 1 100 ? -3.537 16.816 19.987 1.00 88.69 100 GLY A C 1
ATOM 765 O O . GLY A 1 100 ? -3.744 16.490 18.816 1.00 88.69 100 GLY A O 1
ATOM 766 N N . LEU A 1 101 ? -2.635 17.743 20.316 1.00 85.38 101 LEU A N 1
ATOM 767 C CA . LEU A 1 101 ? -1.730 18.362 19.344 1.00 85.38 101 LEU A CA 1
ATOM 768 C C . LEU A 1 101 ? -0.911 17.278 18.625 1.00 85.38 101 LEU A C 1
ATOM 770 O O . L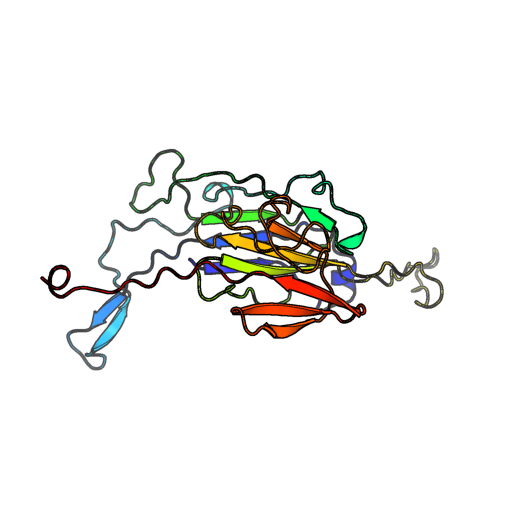EU A 1 101 ? -0.304 16.427 19.271 1.00 85.38 101 LEU A O 1
ATOM 774 N N . ASN A 1 102 ? -0.883 17.330 17.291 1.00 85.25 102 ASN A N 1
ATOM 775 C CA . ASN A 1 102 ? -0.182 16.383 16.409 1.00 85.25 102 ASN A CA 1
ATOM 776 C C . ASN A 1 102 ? -0.687 14.926 16.444 1.00 85.25 102 ASN A C 1
ATOM 778 O O . ASN A 1 102 ? -0.068 14.057 15.826 1.00 85.25 102 ASN A O 1
ATOM 782 N N . GLU A 1 103 ? -1.808 14.641 17.112 1.00 93.88 103 GLU A N 1
ATOM 783 C CA . GLU A 1 103 ? -2.483 13.352 16.965 1.00 93.88 103 GLU A CA 1
ATOM 784 C C . GLU A 1 103 ? -3.159 13.277 15.585 1.00 93.88 103 GLU A C 1
ATOM 786 O O . GLU A 1 103 ? -3.786 14.232 15.124 1.00 93.88 103 GLU A O 1
ATOM 791 N N . LYS A 1 104 ? -3.030 12.134 14.909 1.00 95.19 104 LYS A N 1
ATOM 792 C CA . LYS A 1 104 ? -3.601 11.880 13.582 1.00 95.19 104 LYS A CA 1
ATOM 793 C C . LYS A 1 104 ? -4.661 10.790 13.644 1.00 95.19 104 LYS A C 1
ATOM 795 O O . LYS A 1 104 ? -4.688 9.960 14.552 1.00 95.19 104 LYS A O 1
ATOM 800 N N . ARG A 1 105 ? -5.539 10.781 12.648 1.00 95.25 105 ARG A N 1
ATOM 801 C CA . ARG A 1 105 ? -6.658 9.833 12.513 1.00 95.25 105 ARG A CA 1
ATOM 802 C C . ARG A 1 105 ? -6.358 8.715 11.513 1.00 95.25 105 ARG A C 1
ATOM 804 O O . ARG A 1 105 ? -7.262 8.013 11.071 1.00 95.25 105 ARG A O 1
ATOM 811 N N . GLY A 1 106 ? -5.090 8.565 11.142 1.00 96.06 106 GLY A N 1
ATOM 812 C CA . GLY A 1 106 ? -4.628 7.629 10.130 1.00 96.06 106 GLY A CA 1
ATOM 813 C C . GLY A 1 106 ? -3.430 8.177 9.366 1.00 96.06 106 GLY A C 1
ATOM 814 O O . GLY A 1 106 ? -2.768 9.117 9.813 1.00 96.06 106 GLY A O 1
ATOM 815 N N . TRP A 1 107 ? -3.175 7.602 8.198 1.00 97.12 107 TRP A N 1
ATOM 816 C CA . TRP A 1 107 ? -2.078 7.987 7.319 1.00 97.12 107 TRP A CA 1
ATOM 817 C C . TRP A 1 107 ? -2.485 7.892 5.849 1.00 97.12 107 TRP A C 1
ATOM 819 O O . TRP A 1 107 ? -3.489 7.262 5.503 1.00 97.12 107 TRP A O 1
ATOM 829 N N . TYR A 1 108 ? -1.702 8.539 4.992 1.00 97.69 108 TYR A N 1
ATOM 830 C CA . TYR A 1 108 ? -1.788 8.379 3.547 1.00 97.69 108 TYR A CA 1
ATOM 831 C C . TYR A 1 108 ? -0.392 8.266 2.935 1.00 97.69 108 TYR A C 1
ATOM 833 O O . TYR A 1 108 ? 0.567 8.794 3.488 1.00 97.69 108 TYR A O 1
ATOM 841 N N . LEU A 1 109 ? -0.287 7.565 1.814 1.00 97.56 109 LEU A N 1
ATOM 842 C CA . LEU A 1 109 ? 0.920 7.430 1.008 1.00 97.56 109 LEU A CA 1
ATOM 843 C C . LEU A 1 109 ? 0.549 7.781 -0.428 1.00 97.56 109 LEU A C 1
ATOM 845 O O . LEU A 1 109 ? -0.159 7.012 -1.081 1.00 97.56 109 LEU A O 1
ATOM 849 N N . ASP A 1 110 ? 1.001 8.941 -0.894 1.00 97.75 110 ASP A N 1
ATOM 850 C CA . ASP A 1 110 ? 0.923 9.271 -2.314 1.00 97.75 110 ASP A CA 1
ATOM 851 C C . ASP A 1 110 ? 1.869 8.342 -3.083 1.00 97.75 110 ASP A C 1
ATOM 853 O O . ASP A 1 110 ? 3.010 8.108 -2.671 1.00 97.75 110 ASP A O 1
ATOM 857 N N . LEU A 1 111 ? 1.359 7.744 -4.157 1.00 97.44 111 LEU A N 1
ATOM 858 C CA . LEU A 1 111 ? 2.122 6.807 -4.965 1.00 97.44 111 LEU A CA 1
ATOM 859 C C . LEU A 1 111 ? 3.192 7.580 -5.752 1.00 97.44 111 LEU A C 1
ATOM 861 O O . LEU A 1 111 ? 2.859 8.569 -6.407 1.00 97.44 111 LEU A O 1
ATOM 865 N N . PRO A 1 112 ? 4.474 7.180 -5.664 1.00 95.56 112 PRO A N 1
ATOM 866 C CA . PRO A 1 112 ? 5.577 8.002 -6.153 1.00 95.56 112 PRO A CA 1
ATOM 867 C C . PRO A 1 112 ? 5.723 7.985 -7.676 1.00 95.56 112 PRO A C 1
ATOM 869 O O . PRO A 1 112 ? 6.286 8.926 -8.230 1.00 95.56 112 PRO A O 1
ATOM 872 N N . ALA A 1 113 ? 5.274 6.927 -8.362 1.00 93.56 113 ALA A N 1
ATOM 873 C CA . ALA A 1 113 ? 5.366 6.875 -9.814 1.00 93.56 113 ALA A CA 1
ATOM 874 C C . ALA A 1 113 ? 4.162 7.573 -10.461 1.00 93.56 113 ALA A C 1
ATOM 876 O O . ALA A 1 113 ? 3.013 7.421 -10.043 1.00 93.56 113 ALA A O 1
ATOM 877 N N . GLU A 1 114 ? 4.429 8.329 -11.522 1.00 90.88 114 GLU A N 1
ATOM 878 C CA . GLU A 1 114 ? 3.385 8.972 -12.314 1.00 90.88 114 GLU A CA 1
ATOM 879 C C . GLU A 1 114 ? 2.408 7.918 -12.857 1.00 90.88 114 GLU A C 1
ATOM 881 O O . GLU A 1 114 ? 2.829 6.849 -13.308 1.00 90.88 114 GLU A O 1
ATOM 886 N N . ARG A 1 115 ? 1.101 8.216 -12.826 1.00 92.31 115 ARG A N 1
ATOM 887 C CA . ARG A 1 115 ? 0.014 7.332 -13.301 1.00 92.31 115 ARG A CA 1
ATOM 888 C C . ARG A 1 115 ? -0.143 6.027 -12.505 1.00 92.31 115 ARG A C 1
ATOM 890 O O . ARG A 1 115 ? -1.010 5.212 -12.843 1.00 92.31 115 ARG A O 1
ATOM 897 N N . GLU A 1 116 ? 0.660 5.816 -11.466 1.00 95.50 116 GLU A N 1
ATOM 898 C CA . GLU A 1 116 ? 0.567 4.656 -10.590 1.00 95.50 116 GLU A CA 1
ATOM 899 C C . GLU A 1 116 ? -0.756 4.666 -9.831 1.00 95.50 116 GLU A C 1
ATOM 901 O O . GLU A 1 116 ? -1.229 5.711 -9.394 1.00 95.50 116 GLU A O 1
ATOM 906 N N . ARG A 1 117 ? -1.363 3.489 -9.679 1.00 95.94 117 ARG A N 1
ATOM 907 C CA . ARG A 1 117 ? -2.678 3.330 -9.064 1.00 95.94 117 ARG A CA 1
ATOM 908 C C . ARG A 1 117 ? -2.849 1.967 -8.411 1.00 95.94 117 ARG A C 1
ATOM 910 O O . ARG A 1 117 ? -2.184 1.002 -8.793 1.00 95.94 117 ARG A O 1
ATOM 917 N N . VAL A 1 118 ? -3.744 1.877 -7.431 1.00 97.00 118 VAL A N 1
ATOM 918 C CA . VAL A 1 118 ? -4.100 0.605 -6.787 1.00 97.00 118 VAL A CA 1
ATOM 919 C C . VAL A 1 118 ? -5.394 0.095 -7.394 1.00 97.00 118 VAL A C 1
ATOM 921 O O . VAL A 1 118 ? -6.416 0.770 -7.336 1.00 97.00 118 VAL A O 1
ATOM 924 N N . LEU A 1 119 ? -5.336 -1.098 -7.976 1.00 93.62 119 LEU A N 1
ATOM 925 C CA . LEU A 1 119 ? -6.475 -1.723 -8.661 1.00 93.62 119 LEU A CA 1
ATOM 926 C C . LEU A 1 119 ? -6.791 -3.106 -8.099 1.00 93.62 119 LEU A C 1
ATOM 928 O O . LEU A 1 119 ? -7.916 -3.582 -8.223 1.00 93.62 119 LEU A O 1
ATOM 932 N N . ASP A 1 120 ? -5.807 -3.723 -7.451 1.00 92.69 120 ASP A N 1
ATOM 933 C CA . ASP A 1 120 ? -5.956 -5.011 -6.801 1.00 92.69 120 ASP A CA 1
ATOM 934 C C . ASP A 1 120 ? -6.270 -4.814 -5.305 1.00 92.69 120 ASP A C 1
ATOM 936 O O . ASP A 1 120 ? -5.816 -3.836 -4.696 1.00 92.69 120 ASP A O 1
ATOM 940 N N . PRO A 1 121 ? -7.035 -5.726 -4.677 1.00 92.75 121 PRO A N 1
ATOM 941 C CA . PRO A 1 121 ? -7.321 -5.648 -3.252 1.00 92.75 121 PRO A CA 1
ATOM 942 C C . PRO A 1 121 ? -6.042 -5.635 -2.410 1.00 92.75 121 PRO A C 1
ATOM 944 O O . PRO A 1 121 ? -5.149 -6.466 -2.592 1.00 92.75 121 PRO A O 1
ATOM 947 N N . ILE A 1 122 ? -5.983 -4.730 -1.432 1.00 95.38 122 ILE A N 1
ATOM 948 C CA . ILE A 1 122 ? -4.887 -4.699 -0.460 1.00 95.38 122 ILE A CA 1
ATOM 949 C C . ILE A 1 122 ? -4.994 -5.934 0.442 1.00 95.38 122 ILE A C 1
ATOM 951 O O . ILE A 1 122 ? -6.034 -6.186 1.053 1.00 95.38 122 ILE A O 1
ATOM 955 N N . GLY A 1 123 ? -3.906 -6.698 0.541 1.00 93.00 123 GLY A N 1
ATOM 956 C CA . GLY A 1 123 ? -3.840 -7.913 1.350 1.00 93.00 123 GLY A CA 1
ATOM 957 C C . GLY A 1 123 ? -3.074 -7.713 2.654 1.00 93.00 123 GLY A C 1
ATOM 958 O O . GLY A 1 123 ? -2.232 -6.827 2.762 1.00 93.00 123 GLY A O 1
ATOM 959 N N . PHE A 1 124 ? -3.315 -8.577 3.640 1.00 93.06 124 PHE A N 1
ATOM 960 C CA . PHE A 1 124 ? -2.421 -8.705 4.792 1.00 93.06 124 PHE A CA 1
ATOM 961 C C . PHE A 1 124 ? -1.283 -9.676 4.478 1.00 93.06 124 PHE A C 1
ATOM 963 O O . PHE A 1 124 ? -1.511 -10.767 3.951 1.00 93.06 124 PHE A O 1
ATOM 970 N N . TYR A 1 125 ? -0.062 -9.305 4.854 1.00 92.00 125 TYR A N 1
ATOM 971 C CA . TYR A 1 125 ? 1.112 -10.156 4.718 1.00 92.00 125 TYR A CA 1
ATOM 972 C C . TYR A 1 125 ? 1.394 -10.929 6.013 1.00 92.00 125 TYR A C 1
ATOM 974 O O . TYR A 1 125 ? 1.423 -10.360 7.108 1.00 92.00 125 TYR A O 1
ATOM 982 N N . GLY A 1 126 ? 1.610 -12.242 5.889 1.00 83.69 126 GLY A N 1
ATOM 983 C CA . GLY A 1 126 ? 2.070 -13.102 6.986 1.00 83.69 126 GLY A CA 1
ATOM 984 C C . GLY A 1 126 ? 1.136 -13.186 8.202 1.00 83.69 126 GLY A C 1
ATOM 985 O O . GLY A 1 126 ? 1.609 -13.476 9.297 1.00 83.69 126 GLY A O 1
ATOM 986 N N . GLY A 1 127 ? -0.161 -12.884 8.045 1.00 79.69 127 GLY A N 1
ATOM 987 C CA . GLY A 1 127 ? -1.148 -12.897 9.139 1.00 79.69 127 GLY A CA 1
ATOM 988 C C . GLY A 1 127 ? -0.920 -11.834 10.223 1.00 79.69 127 GLY A C 1
ATOM 989 O O . GLY A 1 127 ? -1.517 -11.912 11.295 1.00 79.69 127 GLY A O 1
ATOM 990 N N . GLY A 1 128 ? -0.034 -10.867 9.968 1.00 84.19 128 GLY A N 1
ATOM 991 C CA . GLY A 1 128 ? 0.324 -9.810 10.905 1.00 84.19 128 GLY A CA 1
ATOM 992 C C . GLY A 1 128 ? -0.406 -8.494 10.644 1.00 84.19 128 GLY A C 1
ATOM 993 O O . GLY A 1 128 ? -1.464 -8.431 10.028 1.00 84.19 128 GLY A O 1
ATOM 994 N N . ASN A 1 129 ? 0.206 -7.405 11.102 1.00 90.81 129 ASN A N 1
ATOM 995 C CA . ASN A 1 129 ? -0.252 -6.030 10.896 1.00 90.81 129 ASN A CA 1
ATOM 996 C C . ASN A 1 129 ? 0.400 -5.353 9.678 1.00 90.81 129 ASN A C 1
ATOM 998 O O . ASN A 1 129 ? 0.415 -4.124 9.597 1.00 90.81 129 ASN A O 1
ATOM 1002 N N . LEU A 1 130 ? 0.972 -6.134 8.763 1.00 94.69 130 LEU A N 1
ATOM 1003 C CA . LEU A 1 130 ? 1.554 -5.612 7.535 1.00 94.69 130 LEU A CA 1
ATOM 1004 C C . LEU A 1 130 ? 0.559 -5.737 6.389 1.00 94.69 130 LEU A C 1
ATOM 1006 O O . LEU A 1 130 ? -0.049 -6.790 6.206 1.00 94.69 130 LEU A O 1
ATOM 1010 N N . LEU A 1 131 ? 0.427 -4.666 5.621 1.00 96.25 131 LEU A N 1
ATOM 1011 C CA . LEU A 1 131 ? -0.273 -4.649 4.349 1.00 96.25 131 LEU A CA 1
ATOM 1012 C C . LEU A 1 131 ? 0.718 -4.936 3.233 1.00 96.25 131 LEU A C 1
ATOM 1014 O O . LEU A 1 131 ? 1.812 -4.381 3.231 1.00 96.25 131 LEU A O 1
ATOM 1018 N N . GLU A 1 132 ? 0.304 -5.763 2.287 1.00 95.81 132 GLU A N 1
ATOM 1019 C CA . GLU A 1 132 ? 0.898 -5.890 0.965 1.00 95.81 132 GLU A CA 1
ATOM 1020 C C . GLU A 1 132 ? -0.009 -5.142 -0.015 1.00 95.81 132 GLU A C 1
ATOM 1022 O O . GLU A 1 132 ? -1.163 -5.518 -0.235 1.00 95.81 132 GLU A O 1
ATOM 1027 N N . ILE A 1 133 ? 0.519 -4.059 -0.573 1.00 97.06 133 ILE A N 1
ATOM 1028 C CA . ILE A 1 133 ? -0.147 -3.223 -1.563 1.00 97.06 133 ILE A CA 1
ATOM 1029 C C . ILE A 1 133 ? 0.519 -3.495 -2.905 1.00 97.06 133 ILE A C 1
ATOM 1031 O O . ILE A 1 133 ? 1.714 -3.233 -3.067 1.00 97.06 133 ILE A O 1
ATOM 1035 N N . THR A 1 134 ? -0.264 -3.988 -3.857 1.00 96.38 134 THR A N 1
ATOM 1036 C CA . THR A 1 134 ? 0.144 -4.086 -5.257 1.00 96.38 134 THR A CA 1
ATOM 1037 C C . THR A 1 134 ? -0.447 -2.905 -6.010 1.00 96.38 134 THR A C 1
ATOM 1039 O O . THR A 1 134 ? -1.665 -2.738 -6.079 1.00 96.38 134 THR A O 1
ATOM 1042 N N . SER A 1 135 ? 0.423 -2.066 -6.551 1.00 97.12 135 SER A N 1
ATOM 1043 C CA . SER A 1 135 ? 0.063 -0.918 -7.376 1.00 97.12 135 SER A CA 1
ATOM 1044 C C . SER A 1 135 ? 0.670 -1.075 -8.761 1.00 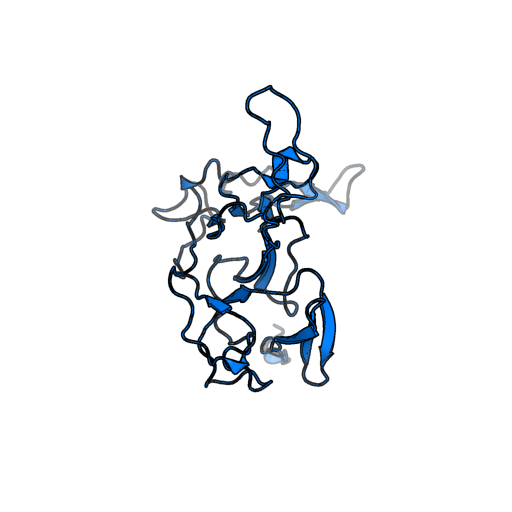97.12 135 SER A C 1
ATOM 1046 O O . SER A 1 135 ? 1.681 -1.756 -8.941 1.00 97.12 135 SER A O 1
ATOM 1048 N N . ARG A 1 136 ? 0.047 -0.476 -9.774 1.00 94.44 136 ARG A N 1
ATOM 1049 C CA . ARG A 1 136 ? 0.540 -0.548 -11.149 1.00 94.44 136 ARG A CA 1
ATOM 1050 C C . ARG A 1 136 ? 0.436 0.783 -11.863 1.00 94.44 136 ARG A C 1
ATOM 1052 O O . ARG A 1 136 ? -0.513 1.528 -11.654 1.00 94.44 136 ARG A O 1
ATOM 1059 N N . VAL A 1 137 ? 1.407 1.051 -12.721 1.00 93.81 137 VAL A N 1
ATOM 1060 C CA . VAL A 1 137 ? 1.330 2.033 -13.797 1.00 93.81 137 VAL A CA 1
ATOM 1061 C C . VAL A 1 137 ? 0.767 1.290 -15.008 1.00 93.81 137 VAL A C 1
ATOM 1063 O O . VAL A 1 137 ? 1.416 0.348 -15.478 1.00 93.81 137 VAL A O 1
ATOM 1066 N N . PRO A 1 138 ? -0.437 1.642 -15.493 1.00 89.19 138 PRO A N 1
ATOM 1067 C CA . PRO A 1 138 ? -1.009 1.034 -16.687 1.00 89.19 138 PRO A CA 1
ATOM 1068 C C . PRO A 1 138 ? -0.078 1.148 -17.892 1.00 89.19 138 PRO A C 1
ATOM 1070 O O . PRO A 1 138 ? 0.579 2.174 -18.096 1.00 89.19 138 PRO A O 1
ATOM 1073 N N . ALA A 1 139 ? -0.065 0.113 -18.728 1.00 82.94 139 ALA A N 1
ATOM 1074 C CA . ALA A 1 139 ? 0.526 0.244 -20.051 1.00 82.94 139 ALA A CA 1
ATOM 1075 C C . ALA A 1 139 ? -0.297 1.260 -20.855 1.00 82.94 139 ALA A C 1
ATOM 1077 O O . ALA A 1 139 ? -1.523 1.285 -20.761 1.00 82.94 139 ALA A O 1
ATOM 1078 N N . THR A 1 140 ? 0.368 2.095 -21.644 1.00 72.81 140 THR A N 1
ATOM 1079 C CA . THR A 1 140 ? -0.309 2.966 -22.612 1.00 72.81 140 THR A CA 1
ATOM 1080 C C . THR A 1 140 ? 0.032 2.516 -24.012 1.00 72.81 140 THR A C 1
ATOM 1082 O O . THR A 1 140 ? 1.210 2.453 -24.361 1.00 72.81 140 THR A O 1
ATOM 1085 N N . ALA A 1 141 ? -1.000 2.310 -24.821 1.00 54.91 141 ALA A N 1
ATOM 1086 C CA . ALA A 1 141 ? -0.936 2.605 -26.241 1.00 54.91 141 ALA A CA 1
ATOM 1087 C C . ALA A 1 141 ? -1.501 4.022 -26.375 1.00 54.91 141 ALA A C 1
ATOM 1089 O O . ALA A 1 141 ? -2.704 4.211 -26.224 1.00 54.91 141 ALA A O 1
ATOM 1090 N N . VAL A 1 142 ? -0.665 5.052 -26.508 1.00 50.69 142 VAL A N 1
ATOM 1091 C CA . VAL A 1 142 ? -1.217 6.404 -26.676 1.00 50.69 142 VAL A CA 1
ATOM 1092 C C . VAL A 1 142 ? -1.726 6.511 -28.109 1.00 50.69 142 VAL A C 1
ATOM 1094 O O . VAL A 1 142 ? -0.926 6.590 -29.032 1.00 50.69 142 VAL A O 1
ATOM 1097 N N . GLY A 1 143 ? -3.045 6.516 -28.304 1.00 47.81 143 GLY A N 1
ATOM 1098 C CA . GLY A 1 143 ? -3.652 6.971 -29.550 1.00 47.81 143 GLY A CA 1
ATOM 1099 C C . GLY A 1 143 ? -3.465 8.480 -29.653 1.00 47.81 143 GLY A C 1
ATOM 1100 O O . GLY A 1 143 ? -4.201 9.247 -29.035 1.00 47.81 143 GLY A O 1
ATOM 1101 N N . LEU A 1 144 ? -2.443 8.923 -30.382 1.00 47.91 144 LEU A N 1
ATOM 1102 C CA . LEU A 1 144 ? -2.376 10.315 -30.803 1.00 47.91 144 LEU A CA 1
ATOM 1103 C C . LEU A 1 144 ? -3.561 10.590 -31.741 1.00 47.91 144 LEU A C 1
ATOM 1105 O O . LEU A 1 144 ? -3.915 9.757 -32.575 1.00 47.91 144 LEU A O 1
ATOM 1109 N N . ILE A 1 145 ? -4.162 11.768 -31.612 1.00 52.12 145 ILE A N 1
ATOM 1110 C CA . ILE A 1 145 ? -5.009 12.317 -32.667 1.00 52.12 145 ILE A CA 1
ATOM 1111 C C . ILE A 1 145 ? -4.051 12.957 -33.675 1.00 52.12 145 ILE A C 1
ATOM 1113 O O . ILE A 1 145 ? -3.239 13.806 -33.295 1.00 52.12 145 ILE A O 1
ATOM 1117 N N . ALA A 1 146 ? -4.087 12.526 -34.935 1.00 52.09 146 ALA A N 1
ATOM 1118 C CA . ALA A 1 146 ? -3.327 13.175 -35.998 1.00 52.09 146 ALA A CA 1
ATOM 1119 C C . ALA A 1 146 ? -3.742 14.657 -36.111 1.00 52.09 146 ALA A C 1
ATOM 1121 O O . ALA A 1 146 ? -4.814 15.056 -35.657 1.00 52.09 146 ALA A O 1
ATOM 1122 N N . GLY A 1 147 ? -2.904 15.512 -36.709 1.00 53.47 147 GLY A N 1
ATOM 1123 C CA . GLY A 1 147 ? -3.201 16.950 -36.857 1.00 53.47 147 GLY A CA 1
ATOM 1124 C C . GLY A 1 147 ? -4.504 17.273 -37.617 1.00 53.47 147 GLY A C 1
ATOM 1125 O O . GLY A 1 147 ? -4.893 18.435 -37.686 1.00 53.47 147 GLY A O 1
ATOM 1126 N N . ASP A 1 148 ? -5.172 16.256 -38.168 1.00 64.06 148 ASP A N 1
ATOM 1127 C CA . ASP A 1 148 ? -6.457 16.272 -38.870 1.00 64.06 148 ASP A CA 1
ATOM 1128 C C . ASP A 1 148 ? -7.654 15.765 -38.030 1.00 64.06 148 ASP A C 1
ATOM 1130 O O . ASP A 1 148 ? -8.779 15.713 -38.530 1.00 64.06 148 ASP A O 1
ATOM 1134 N N . GLY A 1 149 ? -7.451 15.406 -36.758 1.00 55.44 149 GLY A N 1
ATOM 1135 C CA . GLY A 1 149 ? -8.528 14.960 -35.876 1.00 55.44 149 GLY A CA 1
ATOM 1136 C C . GLY A 1 149 ? -8.834 13.457 -35.907 1.00 55.44 149 GLY A C 1
ATOM 1137 O O . GLY A 1 149 ? -9.786 13.048 -35.243 1.00 55.44 149 GLY A O 1
ATOM 1138 N N . GLN A 1 150 ? -8.078 12.628 -36.639 1.00 53.31 150 GLN A N 1
ATOM 1139 C CA . GLN A 1 150 ? -8.318 11.177 -36.694 1.00 53.31 150 GLN A CA 1
ATOM 1140 C C . GLN A 1 150 ? -7.509 10.399 -35.636 1.00 53.31 150 GLN A C 1
ATOM 1142 O O . GLN A 1 150 ? -6.355 10.755 -35.375 1.00 53.31 150 GLN A O 1
ATOM 1147 N N . PRO A 1 151 ? -8.073 9.335 -35.025 1.00 54.53 151 PRO A N 1
ATOM 1148 C CA . PRO A 1 151 ? -7.315 8.449 -34.148 1.00 54.53 151 PRO A CA 1
ATOM 1149 C C . PRO A 1 151 ? -6.225 7.727 -34.946 1.00 54.53 151 PRO A C 1
ATOM 1151 O O . PRO A 1 151 ? -6.513 7.080 -35.951 1.00 54.53 151 PRO A O 1
ATOM 1154 N N . ILE A 1 152 ? -4.973 7.832 -34.502 1.00 54.25 152 ILE A N 1
ATOM 1155 C CA . ILE A 1 152 ? -3.862 7.077 -35.084 1.00 54.25 152 ILE A CA 1
ATOM 1156 C C . ILE A 1 152 ? -3.945 5.629 -34.583 1.00 54.25 152 ILE A C 1
ATOM 1158 O O . ILE A 1 152 ? -3.983 5.380 -33.377 1.00 54.25 152 ILE A O 1
ATOM 1162 N N . GLU A 1 153 ? -3.976 4.683 -35.522 1.00 48.72 153 GLU A N 1
ATOM 1163 C CA . GLU A 1 153 ? -3.978 3.238 -35.271 1.00 48.72 153 GLU A CA 1
ATOM 1164 C C . GLU A 1 153 ? -2.803 2.823 -34.362 1.00 48.72 153 GLU A C 1
ATOM 1166 O O . GLU A 1 153 ? -1.655 3.236 -34.544 1.00 48.72 153 GLU A O 1
ATOM 1171 N N . ALA A 1 154 ? -3.089 1.969 -33.374 1.00 51.56 154 ALA A N 1
ATOM 1172 C CA . ALA A 1 154 ? -2.183 1.604 -32.279 1.00 51.56 154 ALA A CA 1
ATOM 1173 C C . ALA A 1 154 ? -0.912 0.830 -32.703 1.00 51.56 154 ALA A C 1
ATOM 1175 O O . ALA A 1 154 ? -0.070 0.522 -31.861 1.00 51.56 154 ALA A O 1
ATOM 1176 N N . CYS A 1 155 ? -0.758 0.503 -33.989 1.00 49.81 155 CYS A N 1
ATOM 1177 C CA . CYS A 1 155 ? 0.343 -0.311 -34.509 1.00 49.81 155 CYS A CA 1
ATOM 1178 C C . CYS A 1 155 ? 1.653 0.464 -34.764 1.00 49.81 155 CYS A C 1
ATOM 1180 O O . CYS A 1 155 ? 2.665 -0.174 -35.041 1.00 49.81 155 CYS A O 1
ATOM 1182 N N . GLU A 1 156 ? 1.658 1.799 -34.649 1.00 42.28 156 GLU A N 1
ATOM 1183 C CA . GLU A 1 156 ? 2.844 2.658 -34.874 1.00 42.28 156 GLU A CA 1
ATOM 1184 C C . GLU A 1 156 ? 3.297 3.463 -33.633 1.00 42.28 156 GLU A C 1
ATOM 1186 O O . GLU A 1 156 ? 4.161 4.332 -33.735 1.00 42.28 156 GLU A O 1
ATOM 1191 N N . GLN A 1 157 ? 2.741 3.196 -32.446 1.00 50.03 157 GLN A N 1
ATOM 1192 C CA . GLN A 1 157 ? 3.006 3.985 -31.231 1.00 50.03 157 GLN A CA 1
ATOM 1193 C C . GLN A 1 157 ? 4.048 3.320 -30.326 1.00 50.03 157 GLN A C 1
ATOM 1195 O O . GLN A 1 157 ? 4.021 2.102 -30.180 1.00 50.03 157 GLN A O 1
ATOM 1200 N N . ASP A 1 158 ? 4.922 4.113 -29.686 1.00 43.88 158 ASP A N 1
ATOM 1201 C CA . ASP A 1 158 ? 5.933 3.634 -28.726 1.00 43.88 158 ASP A CA 1
ATOM 1202 C C . ASP A 1 158 ? 5.232 3.062 -27.474 1.00 43.88 158 ASP A C 1
ATOM 1204 O O . ASP A 1 158 ? 4.717 3.822 -26.638 1.00 43.88 158 ASP A O 1
ATOM 1208 N N . PRO A 1 159 ? 5.115 1.728 -27.354 1.00 54.75 159 PRO A N 1
ATOM 1209 C CA . PRO A 1 159 ? 4.332 1.112 -26.303 1.00 54.75 159 PRO A CA 1
ATOM 1210 C C . PRO A 1 159 ? 5.112 1.228 -24.998 1.00 54.75 159 PRO A C 1
ATOM 1212 O O . PRO A 1 159 ? 6.150 0.593 -24.819 1.00 54.75 159 PRO A O 1
ATOM 1215 N N . ARG A 1 160 ? 4.601 2.015 -24.043 1.00 67.38 160 ARG A N 1
ATOM 1216 C CA . ARG A 1 160 ? 5.199 2.051 -22.703 1.00 67.38 160 ARG A CA 1
ATOM 1217 C C . ARG A 1 160 ? 4.736 0.819 -21.932 1.00 67.38 160 ARG A C 1
ATOM 1219 O O . ARG A 1 160 ? 3.531 0.712 -21.666 1.00 67.38 160 ARG A O 1
ATOM 1226 N N . PRO A 1 161 ? 5.644 -0.103 -21.564 1.00 73.94 161 PRO A N 1
ATOM 1227 C CA . PRO A 1 161 ? 5.262 -1.250 -20.765 1.00 73.94 161 PRO A CA 1
ATOM 1228 C C . PRO A 1 161 ? 4.717 -0.762 -19.422 1.00 73.94 161 PRO A C 1
ATOM 1230 O O . PRO A 1 161 ? 5.237 0.182 -18.825 1.00 73.94 161 PRO A O 1
ATOM 1233 N N . GLY A 1 162 ? 3.646 -1.400 -18.956 1.00 85.81 162 GLY A N 1
ATOM 1234 C CA . GLY A 1 162 ? 3.159 -1.164 -17.604 1.00 85.81 162 GLY A CA 1
ATOM 1235 C C . GLY A 1 162 ? 4.200 -1.614 -16.579 1.00 85.81 162 GLY A C 1
ATOM 1236 O O . GLY A 1 162 ? 4.977 -2.533 -16.836 1.00 85.81 162 GLY A O 1
ATOM 1237 N N . GLN A 1 163 ? 4.189 -0.993 -15.404 1.00 93.12 163 GLN A N 1
ATOM 1238 C CA . GLN A 1 163 ? 5.089 -1.340 -14.306 1.00 93.12 163 GLN A CA 1
ATOM 1239 C C . GLN A 1 163 ? 4.277 -1.634 -13.054 1.00 93.12 163 GLN A C 1
ATOM 1241 O O . GLN A 1 163 ? 3.449 -0.824 -12.646 1.00 93.12 163 GLN A O 1
ATOM 1246 N N . THR A 1 164 ? 4.537 -2.769 -12.416 1.00 95.81 164 THR A N 1
ATOM 1247 C CA . THR A 1 164 ? 3.922 -3.119 -11.134 1.00 95.81 164 THR A CA 1
ATOM 1248 C C . THR A 1 164 ? 4.913 -2.889 -10.002 1.00 95.81 164 THR A C 1
ATOM 1250 O O . THR A 1 164 ? 6.118 -3.116 -10.146 1.00 95.81 164 THR A O 1
ATOM 1253 N N . TYR A 1 165 ? 4.398 -2.423 -8.871 1.00 97.12 165 TYR A N 1
ATOM 1254 C CA . TYR A 1 165 ? 5.131 -2.233 -7.634 1.00 97.12 165 TYR A CA 1
ATOM 1255 C C . TYR A 1 165 ? 4.445 -3.005 -6.514 1.00 97.12 165 TYR A C 1
ATOM 1257 O O . TYR A 1 165 ? 3.218 -3.063 -6.422 1.00 97.12 165 TYR A O 1
ATOM 1265 N N . ARG A 1 166 ? 5.256 -3.559 -5.618 1.00 96.62 166 ARG A N 1
ATOM 1266 C CA . ARG A 1 166 ? 4.811 -4.090 -4.333 1.00 96.62 166 ARG A CA 1
ATOM 1267 C C . ARG A 1 166 ? 5.303 -3.163 -3.240 1.00 96.62 166 ARG A C 1
ATOM 1269 O O . ARG A 1 166 ? 6.501 -2.913 -3.154 1.00 96.62 166 ARG A O 1
ATOM 1276 N N . THR A 1 167 ? 4.404 -2.723 -2.370 1.00 97.38 167 THR A N 1
ATOM 1277 C CA . THR A 1 167 ? 4.738 -1.999 -1.139 1.00 97.38 167 THR A CA 1
ATOM 1278 C C . THR A 1 167 ? 4.241 -2.787 0.068 1.00 97.38 167 THR A C 1
ATOM 1280 O O . THR A 1 167 ? 3.062 -3.114 0.161 1.00 97.38 167 THR A O 1
ATOM 1283 N N . VAL A 1 168 ? 5.137 -3.085 1.002 1.00 96.12 168 VAL A N 1
ATOM 1284 C CA . VAL A 1 168 ? 4.850 -3.700 2.294 1.00 96.12 168 VAL A CA 1
ATOM 1285 C C . VAL A 1 168 ? 5.039 -2.655 3.386 1.00 96.12 168 VAL A C 1
ATOM 1287 O O . VAL A 1 168 ? 6.101 -2.050 3.500 1.00 96.12 168 VAL A O 1
ATOM 1290 N N . LEU A 1 169 ? 4.007 -2.425 4.191 1.00 95.88 169 LEU A N 1
ATOM 1291 C CA . LEU A 1 169 ? 4.040 -1.431 5.266 1.00 95.88 169 LEU A CA 1
ATOM 1292 C C . LEU A 1 169 ? 3.104 -1.807 6.406 1.00 95.88 169 LEU A C 1
ATOM 1294 O O . LEU A 1 169 ? 2.264 -2.693 6.279 1.00 95.88 169 LEU A O 1
ATOM 1298 N N . ASN A 1 170 ? 3.230 -1.141 7.546 1.00 94.75 170 ASN A N 1
ATOM 1299 C CA . ASN A 1 170 ? 2.372 -1.394 8.694 1.00 94.75 170 ASN A CA 1
ATOM 1300 C C . ASN A 1 170 ? 1.004 -0.704 8.549 1.00 94.75 170 ASN A C 1
ATOM 1302 O O . ASN A 1 170 ? 0.959 0.513 8.397 1.00 94.75 170 ASN A O 1
ATOM 1306 N N . ILE A 1 171 ? -0.115 -1.426 8.702 1.00 94.88 171 ILE A N 1
ATOM 1307 C CA . ILE A 1 171 ? -1.462 -0.818 8.635 1.00 94.88 171 ILE A CA 1
ATOM 1308 C C . ILE A 1 171 ? -1.656 0.297 9.672 1.00 94.88 171 ILE A C 1
ATOM 1310 O O . ILE A 1 171 ? -2.378 1.261 9.424 1.00 94.88 171 ILE A O 1
ATOM 1314 N N . LEU A 1 172 ? -1.025 0.180 10.842 1.00 92.62 172 LEU A N 1
ATOM 1315 C CA . LEU A 1 172 ? -1.190 1.128 11.936 1.00 92.62 172 LEU A CA 1
ATOM 1316 C C . LEU A 1 172 ? -0.322 2.369 11.768 1.00 92.62 172 LEU A C 1
ATOM 1318 O O . LEU A 1 172 ? -0.679 3.410 12.283 1.00 92.62 172 LEU A O 1
ATOM 1322 N N . THR A 1 173 ? 0.828 2.321 11.119 1.00 93.00 173 THR A N 1
ATOM 1323 C CA . THR A 1 173 ? 1.681 3.523 11.059 1.00 93.00 173 THR A CA 1
ATOM 1324 C C . THR A 1 173 ? 1.923 4.010 9.647 1.00 93.00 173 THR A C 1
ATOM 1326 O O . THR A 1 173 ? 2.405 5.121 9.478 1.00 93.00 173 THR A O 1
ATOM 1329 N N . GLY A 1 174 ? 1.642 3.196 8.633 1.00 94.38 174 GLY A N 1
ATOM 1330 C CA . GLY A 1 174 ? 2.078 3.467 7.269 1.00 94.38 174 GLY A CA 1
ATOM 1331 C C . GLY A 1 174 ? 3.601 3.424 7.109 1.00 94.38 174 GLY A C 1
ATOM 1332 O O . GLY A 1 174 ? 4.112 3.706 6.033 1.00 94.38 174 GLY A O 1
ATOM 1333 N N . ALA A 1 175 ? 4.328 3.069 8.174 1.00 93.19 175 ALA A N 1
ATOM 1334 C CA . ALA A 1 175 ? 5.779 2.998 8.188 1.00 93.19 175 ALA A CA 1
ATOM 1335 C C . ALA A 1 175 ? 6.267 1.624 7.716 1.00 93.19 175 ALA A C 1
ATOM 1337 O O . ALA A 1 175 ? 5.526 0.632 7.729 1.00 93.19 175 ALA A O 1
ATOM 1338 N N . ALA A 1 176 ? 7.548 1.570 7.373 1.00 93.19 176 ALA A N 1
ATOM 1339 C CA . ALA A 1 176 ? 8.268 0.353 7.060 1.00 93.19 176 ALA A CA 1
ATOM 1340 C C . ALA A 1 176 ? 8.144 -0.674 8.187 1.00 93.19 176 ALA A C 1
ATOM 1342 O O . ALA A 1 176 ? 8.173 -0.366 9.386 1.00 93.19 176 ALA A O 1
ATOM 1343 N N . GLN A 1 177 ? 8.049 -1.934 7.787 1.00 90.69 177 GLN A N 1
ATOM 1344 C CA . GLN A 1 177 ? 8.251 -3.055 8.685 1.00 90.69 177 GLN A CA 1
ATOM 1345 C C . GLN A 1 177 ? 9.659 -3.007 9.310 1.00 90.69 177 GLN A C 1
ATOM 1347 O O . GLN A 1 177 ? 10.624 -2.568 8.689 1.00 90.69 177 GLN A O 1
ATOM 1352 N N . LYS A 1 178 ? 9.792 -3.513 10.540 1.00 87.81 178 LYS A N 1
ATOM 1353 C CA . LYS A 1 178 ? 11.095 -3.597 11.225 1.00 87.81 178 LYS A CA 1
ATOM 1354 C C . LYS A 1 178 ? 11.920 -4.820 10.813 1.00 87.81 178 LYS A C 1
ATOM 1356 O O . LYS A 1 178 ? 13.136 -4.808 10.953 1.00 87.81 178 LYS A O 1
ATOM 1361 N N . SER A 1 179 ? 11.260 -5.889 10.368 1.00 88.44 179 SER A N 1
ATOM 1362 C CA . SER A 1 179 ? 11.905 -7.118 9.897 1.00 88.44 179 SER A CA 1
ATOM 1363 C C . SER A 1 179 ? 12.226 -7.025 8.411 1.00 88.44 179 SER A C 1
ATOM 1365 O O . SER A 1 179 ? 11.417 -6.520 7.639 1.00 88.44 179 SER A O 1
ATOM 1367 N N . ARG A 1 180 ? 13.358 -7.573 7.978 1.00 91.69 180 ARG A N 1
ATOM 1368 C CA . ARG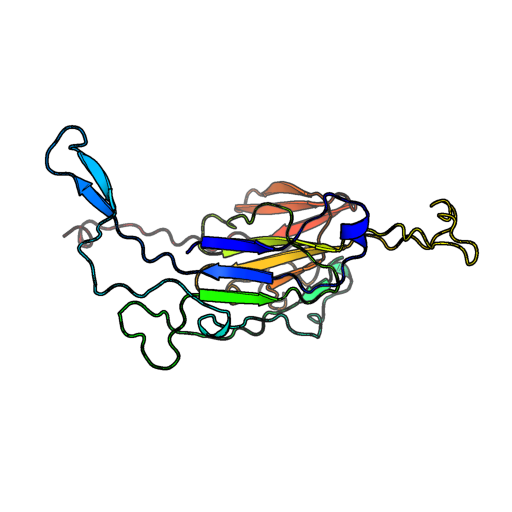 A 1 180 ? 13.645 -7.711 6.547 1.00 91.69 180 ARG A CA 1
ATOM 1369 C C . ARG A 1 180 ? 12.733 -8.788 5.959 1.00 91.69 180 ARG A C 1
ATOM 1371 O O . ARG A 1 180 ? 12.592 -9.858 6.545 1.00 91.69 180 ARG A O 1
ATOM 1378 N N . ILE A 1 181 ? 12.047 -8.447 4.871 1.00 93.06 181 ILE A N 1
ATOM 1379 C CA . ILE A 1 181 ? 11.096 -9.337 4.182 1.00 93.06 181 ILE A CA 1
ATOM 1380 C C . ILE A 1 181 ? 11.527 -9.573 2.739 1.00 93.06 181 ILE A C 1
ATOM 1382 O O . ILE A 1 181 ? 11.242 -10.635 2.208 1.00 93.06 181 ILE A O 1
ATOM 1386 N N . LEU A 1 182 ? 12.186 -8.599 2.118 1.00 93.44 182 LEU A N 1
ATOM 1387 C CA . LEU A 1 182 ? 12.581 -8.643 0.719 1.00 93.44 182 LEU A CA 1
ATOM 1388 C C . LEU A 1 182 ? 14.047 -9.063 0.612 1.00 93.44 182 LEU A C 1
ATOM 1390 O O . LEU A 1 182 ? 14.868 -8.555 1.376 1.00 93.44 182 LEU A O 1
ATOM 1394 N N . ASP A 1 183 ? 14.326 -9.954 -0.334 1.00 92.69 183 ASP A N 1
ATOM 1395 C CA . ASP A 1 183 ? 15.670 -10.285 -0.808 1.00 92.69 183 ASP A CA 1
ATOM 1396 C C . ASP A 1 183 ? 16.131 -9.159 -1.746 1.00 92.69 183 ASP A C 1
ATOM 1398 O O . ASP A 1 183 ? 15.650 -9.018 -2.869 1.00 92.69 183 ASP A O 1
ATOM 1402 N N . THR A 1 184 ? 16.983 -8.283 -1.229 1.00 93.25 184 THR A N 1
ATOM 1403 C CA . THR A 1 184 ? 17.464 -7.073 -1.911 1.00 93.25 184 THR A CA 1
ATOM 1404 C C . THR A 1 184 ? 18.813 -7.263 -2.593 1.00 93.25 184 THR A C 1
ATOM 1406 O O . THR A 1 184 ? 19.228 -6.391 -3.361 1.00 93.25 184 THR A O 1
ATOM 1409 N N . ASN A 1 185 ? 19.505 -8.368 -2.310 1.00 91.19 185 ASN A N 1
ATOM 1410 C CA . ASN A 1 185 ? 20.798 -8.704 -2.902 1.00 91.19 185 ASN A CA 1
ATOM 1411 C C . ASN A 1 185 ? 20.700 -9.842 -3.949 1.00 91.19 185 ASN A C 1
ATOM 1413 O O . ASN A 1 185 ? 21.667 -10.110 -4.660 1.00 91.19 185 ASN A O 1
ATOM 1417 N N . GLY A 1 186 ? 19.537 -10.479 -4.091 1.00 88.50 186 GLY A N 1
ATOM 1418 C CA . GLY A 1 186 ? 19.275 -11.518 -5.082 1.00 88.50 186 GLY A CA 1
ATOM 1419 C C . GLY A 1 186 ? 19.976 -12.843 -4.816 1.00 88.50 186 GLY A C 1
ATOM 1420 O O . GLY A 1 186 ? 20.233 -13.582 -5.769 1.00 88.50 186 GLY A O 1
ATOM 1421 N N . ASP A 1 187 ? 20.345 -13.139 -3.570 1.00 89.38 187 ASP A N 1
ATOM 1422 C CA . ASP A 1 187 ? 21.019 -14.392 -3.211 1.00 89.38 187 ASP A CA 1
ATOM 1423 C C . ASP A 1 187 ? 20.048 -15.554 -2.914 1.00 89.38 187 ASP A C 1
ATOM 1425 O O . ASP A 1 187 ? 20.475 -16.694 -2.694 1.00 89.38 187 ASP A O 1
ATOM 1429 N N . GLY A 1 188 ? 18.739 -15.293 -2.972 1.00 89.00 188 GLY A N 1
ATOM 1430 C CA . GLY A 1 188 ? 17.679 -16.259 -2.709 1.00 89.00 188 GLY A CA 1
ATOM 1431 C C . GLY A 1 188 ? 17.380 -16.448 -1.223 1.00 89.00 188 GLY A C 1
ATOM 1432 O O . GLY A 1 188 ? 16.608 -17.346 -0.867 1.00 89.00 188 GLY A O 1
ATOM 1433 N N . GLN A 1 189 ? 17.968 -15.640 -0.343 1.00 89.75 189 GLN A N 1
ATOM 1434 C CA . GLN A 1 189 ? 17.735 -15.621 1.094 1.00 89.75 189 GLN A CA 1
ATOM 1435 C C . GLN A 1 189 ? 17.381 -14.205 1.554 1.00 89.75 189 GLN A C 1
ATOM 1437 O O . GLN A 1 189 ? 17.493 -13.234 0.826 1.00 89.75 189 GLN A O 1
ATOM 1442 N N . VAL A 1 190 ? 16.856 -14.100 2.775 1.00 91.62 190 VAL A N 1
ATOM 1443 C CA . VAL A 1 190 ? 16.600 -12.799 3.399 1.00 91.62 190 VAL A CA 1
ATOM 1444 C C . VAL A 1 190 ? 17.318 -12.790 4.733 1.00 91.62 190 VAL A C 1
ATOM 1446 O O . VAL A 1 190 ? 16.898 -13.455 5.686 1.00 91.62 190 VAL A O 1
ATOM 1449 N N . THR A 1 191 ? 18.426 -12.067 4.790 1.00 91.38 191 THR A N 1
ATOM 1450 C CA . THR A 1 191 ? 19.373 -12.054 5.906 1.00 91.38 191 THR A CA 1
ATOM 1451 C C . THR A 1 191 ? 19.642 -10.627 6.376 1.00 91.38 191 THR A C 1
ATOM 1453 O O . THR A 1 191 ? 18.965 -9.681 5.986 1.00 91.38 191 THR A O 1
ATOM 1456 N N . THR A 1 192 ? 20.595 -10.437 7.289 1.00 90.94 192 THR A N 1
ATOM 1457 C CA . THR A 1 192 ? 21.003 -9.095 7.726 1.00 90.94 192 THR A CA 1
ATOM 1458 C C . THR A 1 192 ? 21.746 -8.301 6.658 1.00 90.94 192 THR A C 1
ATOM 1460 O O . THR A 1 192 ? 21.767 -7.071 6.782 1.00 90.94 192 THR A O 1
ATOM 1463 N N . ASP A 1 193 ? 22.305 -8.996 5.664 1.00 91.19 193 ASP A N 1
ATOM 1464 C CA . ASP A 1 193 ? 23.104 -8.433 4.570 1.00 91.19 193 ASP A CA 1
ATOM 1465 C C . ASP A 1 193 ? 22.225 -7.724 3.536 1.00 91.19 193 ASP A C 1
ATOM 1467 O O . ASP A 1 193 ? 22.677 -6.800 2.863 1.00 91.19 193 ASP A O 1
ATOM 1471 N N . ASP A 1 194 ? 20.941 -8.079 3.484 1.00 92.12 194 ASP A N 1
ATOM 1472 C CA . ASP A 1 194 ? 19.943 -7.337 2.734 1.00 92.12 194 ASP A CA 1
ATOM 1473 C C . ASP A 1 194 ? 19.811 -5.914 3.246 1.00 92.12 194 ASP A C 1
ATOM 1475 O O . ASP A 1 194 ? 19.723 -5.659 4.446 1.00 92.12 194 ASP A O 1
ATOM 1479 N N . ALA A 1 195 ? 19.713 -4.952 2.342 1.00 92.06 195 ALA A N 1
ATOM 1480 C CA . ALA A 1 195 ? 19.395 -3.590 2.706 1.00 92.06 195 ALA A CA 1
ATOM 1481 C C . ALA A 1 195 ? 17.910 -3.475 3.110 1.00 92.06 195 ALA A C 1
ATOM 1483 O O . ALA A 1 195 ? 17.051 -4.229 2.653 1.00 92.06 195 ALA A O 1
ATOM 1484 N N . PRO A 1 196 ? 17.554 -2.572 4.043 1.00 91.88 196 PRO A N 1
ATOM 1485 C CA . PRO A 1 196 ? 16.161 -2.438 4.441 1.00 91.88 196 PRO A CA 1
ATOM 1486 C C . PRO A 1 196 ? 15.381 -1.850 3.268 1.00 91.88 196 PRO A C 1
ATOM 1488 O O . PRO A 1 196 ? 15.768 -0.822 2.721 1.00 91.88 196 PRO A O 1
ATOM 1491 N N . ALA A 1 197 ? 14.288 -2.505 2.892 1.00 94.38 197 ALA A N 1
ATOM 1492 C CA . ALA A 1 197 ? 13.404 -2.078 1.819 1.00 94.38 197 ALA A CA 1
ATOM 1493 C C . ALA A 1 197 ? 11.965 -2.455 2.159 1.00 94.38 197 ALA A C 1
ATOM 1495 O O . ALA A 1 197 ? 11.707 -3.506 2.743 1.00 94.38 197 ALA A O 1
ATOM 1496 N N . SER A 1 198 ? 11.025 -1.600 1.783 1.00 95.31 198 SER A N 1
ATOM 1497 C CA . SER A 1 198 ? 9.585 -1.812 1.975 1.00 95.31 198 SER A CA 1
ATOM 1498 C C . SER A 1 198 ? 8.832 -1.789 0.661 1.00 95.31 198 SER A C 1
ATOM 1500 O O . SER A 1 198 ? 7.677 -2.187 0.612 1.00 95.31 198 SER A O 1
ATOM 1502 N N . ARG A 1 199 ? 9.468 -1.340 -0.415 1.00 96.44 199 ARG A N 1
ATOM 1503 C CA . ARG A 1 199 ? 8.868 -1.275 -1.735 1.00 96.44 199 ARG A CA 1
ATOM 1504 C C . ARG A 1 199 ? 9.808 -1.878 -2.763 1.00 96.44 199 ARG A C 1
ATOM 1506 O O . ARG A 1 199 ? 11.020 -1.766 -2.618 1.00 96.44 199 ARG A O 1
ATOM 1513 N N . SER A 1 200 ? 9.243 -2.507 -3.784 1.00 95.81 200 SER A N 1
ATOM 1514 C CA . SER A 1 200 ? 9.981 -3.114 -4.891 1.00 95.81 200 SER A CA 1
ATOM 1515 C C . SER A 1 200 ? 9.205 -3.006 -6.198 1.00 95.81 200 SER A C 1
ATOM 1517 O O . SER A 1 200 ? 7.977 -2.880 -6.168 1.00 95.81 200 SER A O 1
ATOM 1519 N N . THR A 1 201 ? 9.892 -3.075 -7.337 1.00 95.44 201 THR A N 1
ATOM 1520 C CA . THR A 1 201 ? 9.236 -3.504 -8.579 1.00 95.44 201 THR A CA 1
ATOM 1521 C C . THR A 1 201 ? 8.757 -4.946 -8.415 1.00 95.44 201 THR A C 1
ATOM 1523 O O . THR A 1 201 ? 9.308 -5.705 -7.622 1.00 95.44 201 THR A O 1
ATOM 1526 N N . ALA A 1 202 ? 7.700 -5.317 -9.124 1.00 94.81 202 ALA A N 1
ATOM 1527 C CA . ALA A 1 202 ? 7.128 -6.657 -9.075 1.00 94.81 202 ALA A CA 1
ATOM 1528 C C . ALA A 1 202 ? 6.579 -7.049 -10.448 1.00 94.81 202 ALA A C 1
ATOM 1530 O O . ALA A 1 202 ? 6.382 -6.195 -11.319 1.00 94.81 202 ALA A O 1
ATOM 1531 N N . ALA A 1 203 ? 6.312 -8.340 -10.630 1.00 93.31 203 ALA A N 1
ATOM 1532 C CA . ALA A 1 203 ? 5.621 -8.820 -11.816 1.00 93.31 203 ALA A CA 1
ATOM 1533 C C . ALA A 1 203 ? 4.148 -8.382 -11.806 1.00 93.31 203 ALA A C 1
ATOM 1535 O O . ALA A 1 203 ? 3.543 -8.188 -10.750 1.00 93.31 203 ALA A O 1
ATOM 1536 N N . ARG A 1 204 ? 3.542 -8.269 -12.994 1.00 89.50 204 ARG A N 1
ATOM 1537 C CA . ARG A 1 204 ? 2.121 -7.903 -13.129 1.00 89.50 204 ARG A CA 1
ATOM 1538 C C . ARG A 1 204 ? 1.194 -8.940 -12.504 1.00 89.50 204 ARG A C 1
ATOM 1540 O O . ARG A 1 204 ? 0.173 -8.587 -11.923 1.00 89.50 204 ARG A O 1
ATOM 1547 N N . GLN A 1 205 ? 1.528 -10.212 -12.678 1.00 90.75 205 GLN A N 1
ATOM 1548 C CA . GLN A 1 205 ? 0.813 -11.336 -12.094 1.00 90.75 205 GLN A CA 1
ATOM 1549 C C . GLN A 1 205 ? 1.815 -12.255 -11.418 1.00 90.75 205 GLN A C 1
ATOM 1551 O O . GLN A 1 205 ? 2.925 -12.446 -11.915 1.00 90.75 205 GLN A O 1
ATOM 1556 N N . GLU A 1 206 ? 1.408 -12.830 -10.292 1.00 92.88 206 GLU A N 1
ATOM 1557 C CA . GLU A 1 206 ? 2.271 -13.684 -9.492 1.00 92.88 206 GLU A CA 1
ATOM 1558 C C . GLU A 1 206 ? 1.489 -14.855 -8.915 1.00 92.88 206 GLU A C 1
ATOM 1560 O O . GLU A 1 206 ? 0.413 -14.680 -8.331 1.00 92.88 206 GLU A O 1
ATOM 1565 N N . LEU A 1 207 ? 2.078 -16.044 -8.993 1.00 93.69 207 LEU A N 1
ATOM 1566 C CA . LEU A 1 207 ? 1.639 -17.173 -8.190 1.00 93.69 207 LEU A CA 1
ATOM 1567 C C . LEU A 1 207 ? 2.306 -17.104 -6.814 1.00 93.69 207 LEU A C 1
ATOM 1569 O O . LEU A 1 207 ? 3.523 -16.952 -6.701 1.00 93.69 207 LEU A O 1
ATOM 1573 N N . ARG A 1 208 ? 1.499 -17.238 -5.758 1.00 93.00 208 ARG A N 1
ATOM 1574 C CA . ARG A 1 208 ? 1.975 -17.270 -4.370 1.00 93.00 208 ARG A CA 1
ATOM 1575 C C . ARG A 1 208 ? 2.173 -18.718 -3.940 1.00 93.00 208 ARG A C 1
ATOM 1577 O O . ARG A 1 208 ? 1.195 -19.435 -3.742 1.00 93.00 208 ARG A O 1
ATOM 1584 N N . VAL A 1 209 ? 3.425 -19.133 -3.773 1.00 93.94 209 VAL A N 1
ATOM 1585 C CA . VAL A 1 209 ? 3.787 -20.493 -3.363 1.00 93.94 209 VAL A CA 1
ATOM 1586 C C . VAL A 1 209 ? 4.378 -20.451 -1.950 1.00 93.94 209 VAL A C 1
ATOM 1588 O O . VAL A 1 209 ? 5.390 -19.781 -1.735 1.00 93.94 209 VAL A O 1
ATOM 1591 N N . PRO A 1 210 ? 3.773 -21.125 -0.957 1.00 91.50 210 PRO A N 1
ATOM 1592 C CA . PRO A 1 210 ? 4.363 -21.217 0.372 1.00 91.50 210 PRO A CA 1
ATOM 1593 C C . PRO A 1 210 ? 5.615 -22.105 0.341 1.00 91.50 210 PRO A C 1
ATOM 1595 O O . PRO A 1 210 ? 5.595 -23.200 -0.218 1.00 91.50 210 PRO A O 1
ATOM 1598 N N . ALA A 1 211 ? 6.695 -21.642 0.965 1.00 89.75 211 ALA A N 1
ATOM 1599 C CA . ALA A 1 211 ? 7.906 -22.421 1.193 1.00 89.75 211 ALA A CA 1
ATOM 1600 C C . ALA A 1 211 ? 7.833 -23.184 2.528 1.00 89.75 211 ALA A C 1
ATOM 1602 O O . ALA A 1 211 ? 7.055 -22.849 3.424 1.00 89.75 211 ALA A O 1
ATOM 1603 N N . SER A 1 212 ? 8.671 -24.212 2.680 1.00 87.25 212 SER A N 1
ATOM 1604 C CA . SER A 1 212 ? 8.697 -25.081 3.869 1.00 87.25 212 SER A CA 1
ATOM 1605 C C . SER A 1 212 ? 9.095 -24.364 5.162 1.00 87.25 212 SER A C 1
ATOM 1607 O O . SER A 1 212 ? 8.752 -24.816 6.250 1.00 87.25 212 SER A O 1
ATOM 1609 N N . ASP A 1 213 ? 9.820 -23.255 5.053 1.00 86.88 213 ASP A N 1
ATOM 1610 C CA . ASP A 1 213 ? 10.250 -22.400 6.163 1.00 86.88 213 ASP A CA 1
ATOM 1611 C C . ASP A 1 213 ? 9.244 -21.277 6.487 1.00 86.88 213 ASP A C 1
ATOM 1613 O O . ASP A 1 213 ? 9.525 -20.396 7.301 1.00 86.88 213 ASP A O 1
ATOM 1617 N N . GLY A 1 214 ? 8.067 -21.300 5.853 1.00 86.94 214 GLY A N 1
ATOM 1618 C CA . GLY A 1 214 ? 7.015 -20.300 6.011 1.00 86.94 214 GLY A CA 1
ATOM 1619 C C . GLY A 1 214 ? 7.209 -19.035 5.174 1.00 86.94 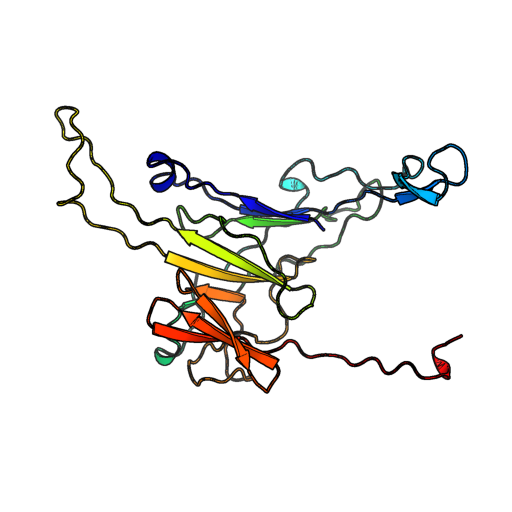214 GLY A C 1
ATOM 1620 O O . GLY A 1 214 ? 6.339 -18.161 5.211 1.00 86.94 214 GLY A O 1
ATOM 1621 N N . ALA A 1 215 ? 8.314 -18.906 4.428 1.00 91.81 215 ALA A N 1
ATOM 1622 C CA . ALA A 1 215 ? 8.472 -17.837 3.448 1.00 91.81 215 ALA A CA 1
ATOM 1623 C C . ALA A 1 215 ? 7.465 -17.999 2.297 1.00 91.81 215 ALA A C 1
ATOM 1625 O O . ALA A 1 215 ? 6.857 -19.055 2.103 1.00 91.81 215 ALA A O 1
ATOM 1626 N N . GLN A 1 216 ? 7.277 -16.940 1.518 1.00 92.88 216 GLN A N 1
ATOM 1627 C CA . GLN A 1 216 ? 6.458 -16.961 0.315 1.00 92.88 216 GLN A CA 1
ATOM 1628 C C . GLN A 1 216 ? 7.336 -16.744 -0.909 1.00 92.88 216 GLN A C 1
ATOM 1630 O O . GLN A 1 216 ? 7.998 -15.717 -1.028 1.00 92.88 216 GLN A O 1
ATOM 1635 N N . LEU A 1 217 ? 7.303 -17.696 -1.833 1.00 94.06 217 LEU A N 1
ATOM 1636 C CA . LEU A 1 217 ? 7.882 -17.550 -3.160 1.00 94.06 217 LEU A CA 1
ATOM 1637 C C . LEU A 1 217 ? 6.825 -16.959 -4.092 1.00 94.06 217 LEU A C 1
ATOM 1639 O O . LEU A 1 217 ? 5.666 -17.388 -4.094 1.00 94.06 217 LEU A O 1
ATOM 1643 N N . ARG A 1 218 ? 7.216 -15.955 -4.868 1.00 93.88 218 ARG A N 1
ATOM 1644 C CA . ARG A 1 218 ? 6.359 -15.238 -5.810 1.00 93.88 218 ARG A CA 1
ATOM 1645 C C . ARG A 1 218 ? 6.875 -15.505 -7.205 1.00 93.88 218 ARG A C 1
ATOM 1647 O O . ARG A 1 218 ? 7.873 -14.929 -7.612 1.00 93.88 218 ARG A O 1
ATOM 1654 N N . GLN A 1 219 ? 6.218 -16.419 -7.905 1.00 94.56 219 GLN A N 1
ATOM 1655 C CA . GLN A 1 219 ? 6.569 -16.737 -9.285 1.00 94.56 219 GLN A CA 1
ATOM 1656 C C . GLN A 1 219 ? 5.880 -15.726 -10.193 1.00 94.56 219 GLN A C 1
ATOM 1658 O O . GLN A 1 219 ? 4.659 -15.778 -10.361 1.00 94.56 219 GLN A O 1
ATOM 1663 N N . GLY A 1 220 ? 6.657 -14.778 -10.708 1.00 93.56 220 GLY A N 1
ATOM 1664 C CA . GLY A 1 220 ? 6.176 -13.698 -11.550 1.00 93.56 220 GLY A CA 1
ATOM 1665 C C . GLY A 1 220 ? 5.936 -14.127 -12.994 1.00 93.56 220 GLY A C 1
ATOM 1666 O O . GLY A 1 220 ? 6.611 -15.003 -13.535 1.00 93.56 220 GLY A O 1
ATOM 1667 N N . SER A 1 221 ? 4.996 -13.453 -13.655 1.00 91.69 221 SER A N 1
ATOM 1668 C CA . SER A 1 221 ? 4.749 -13.585 -15.097 1.00 91.69 221 SER A CA 1
ATOM 1669 C C . SER A 1 221 ? 5.935 -13.154 -15.974 1.00 91.69 221 SER A C 1
ATOM 1671 O O . SER A 1 221 ? 5.924 -13.392 -17.175 1.00 91.69 221 SER A O 1
ATOM 1673 N N . ASP A 1 222 ? 6.927 -12.484 -15.391 1.00 89.38 222 ASP A N 1
ATOM 1674 C CA . ASP A 1 222 ? 8.180 -12.060 -16.023 1.00 89.38 222 ASP A CA 1
ATOM 1675 C C . ASP A 1 222 ? 9.301 -13.112 -15.928 1.00 89.38 222 ASP A C 1
ATOM 1677 O O . ASP A 1 222 ? 10.405 -12.874 -16.408 1.00 89.38 222 ASP A O 1
ATOM 1681 N N . GLY A 1 223 ? 9.028 -14.275 -15.324 1.00 89.88 223 GLY A N 1
ATOM 1682 C CA . GLY A 1 223 ? 10.003 -15.352 -15.135 1.00 89.88 223 GLY A CA 1
ATOM 1683 C C . GLY A 1 223 ? 10.896 -15.186 -13.902 1.00 89.88 223 GLY A C 1
ATOM 1684 O O . GLY A 1 223 ? 11.672 -16.092 -13.595 1.00 89.88 223 GLY A O 1
ATOM 1685 N N . THR A 1 224 ? 10.767 -14.083 -13.162 1.00 91.00 224 THR A N 1
ATOM 1686 C CA . THR A 1 224 ? 11.504 -13.849 -11.915 1.00 91.00 224 THR A CA 1
ATOM 1687 C C . THR A 1 224 ? 10.763 -14.483 -10.740 1.00 91.00 224 THR A C 1
ATOM 1689 O O . THR A 1 224 ? 9.533 -14.448 -10.664 1.00 91.00 224 THR A O 1
ATOM 1692 N N . THR A 1 225 ? 11.507 -15.078 -9.804 1.00 92.56 225 THR A N 1
ATOM 1693 C CA . THR A 1 225 ? 10.945 -15.580 -8.544 1.00 92.56 225 THR A CA 1
ATOM 1694 C C . THR A 1 225 ? 11.405 -14.705 -7.389 1.00 92.56 225 THR A C 1
ATOM 1696 O O . THR A 1 225 ? 12.583 -14.721 -7.051 1.00 92.56 225 THR A O 1
ATOM 1699 N N . ASP A 1 226 ? 10.477 -13.989 -6.754 1.00 93.31 226 ASP A N 1
ATOM 1700 C CA . ASP A 1 226 ? 10.790 -13.164 -5.585 1.00 93.31 226 ASP A CA 1
ATOM 1701 C C . ASP A 1 226 ? 10.559 -13.958 -4.296 1.00 93.31 226 ASP A C 1
ATOM 1703 O O . ASP A 1 226 ? 9.500 -14.566 -4.100 1.00 93.31 226 ASP A O 1
ATOM 1707 N N . ARG A 1 227 ? 11.530 -13.933 -3.383 1.00 93.31 227 ARG A N 1
ATOM 1708 C CA . ARG A 1 227 ? 11.395 -14.538 -2.056 1.00 93.31 227 ARG A CA 1
ATOM 1709 C C . ARG A 1 227 ? 10.996 -13.486 -1.028 1.00 93.31 227 ARG A C 1
ATOM 1711 O O . ARG A 1 227 ? 11.700 -12.505 -0.815 1.00 93.31 227 ARG A O 1
ATOM 1718 N N . LEU A 1 228 ? 9.875 -13.723 -0.351 1.00 94.00 228 LEU A N 1
ATOM 1719 C CA . LEU A 1 228 ? 9.384 -12.901 0.750 1.00 94.00 228 LEU A CA 1
ATOM 1720 C C . LEU A 1 228 ? 9.483 -13.680 2.066 1.00 94.00 228 LEU A C 1
ATOM 1722 O O . LEU A 1 228 ? 8.844 -14.719 2.237 1.00 94.00 228 LEU A O 1
ATOM 1726 N N . GLN A 1 229 ? 10.275 -13.186 3.014 1.00 94.25 229 GLN A N 1
ATOM 1727 C CA . GLN A 1 229 ? 10.548 -13.883 4.272 1.00 94.25 229 GLN A CA 1
ATOM 1728 C C . GLN A 1 229 ? 9.344 -13.885 5.217 1.00 94.25 229 GLN A C 1
ATOM 1730 O O . GLN A 1 229 ? 8.630 -12.885 5.357 1.00 94.25 229 GLN A O 1
ATOM 1735 N N . ALA A 1 230 ? 9.137 -15.009 5.906 1.00 90.75 230 ALA A N 1
ATOM 1736 C CA . ALA A 1 230 ? 8.105 -15.142 6.926 1.00 90.75 230 ALA A CA 1
ATOM 1737 C C . ALA A 1 230 ? 8.272 -14.095 8.035 1.00 90.75 230 ALA A C 1
ATOM 1739 O O . ALA A 1 230 ? 9.389 -13.782 8.455 1.00 90.75 230 ALA A O 1
ATOM 1740 N N . LEU A 1 231 ? 7.155 -13.600 8.571 1.00 87.94 231 LEU A N 1
ATOM 1741 C CA . LEU A 1 231 ? 7.211 -12.762 9.763 1.00 87.94 231 LEU A CA 1
ATOM 1742 C C . LEU A 1 231 ? 7.629 -13.597 10.978 1.00 87.94 231 LEU A C 1
ATOM 1744 O O . LEU A 1 231 ? 7.151 -14.723 11.137 1.00 87.94 231 LEU A O 1
ATOM 1748 N N . PRO A 1 232 ? 8.479 -13.058 11.870 1.00 80.38 232 PRO A N 1
ATOM 1749 C CA . PRO A 1 232 ? 8.867 -13.769 13.076 1.00 80.38 232 PRO A CA 1
ATOM 1750 C C . PRO A 1 232 ? 7.635 -14.026 13.950 1.00 80.38 232 PRO A C 1
ATOM 1752 O O . PRO A 1 232 ? 7.027 -13.105 14.499 1.00 80.38 232 PRO A O 1
ATOM 1755 N N . THR A 1 233 ? 7.270 -15.296 14.102 1.00 69.31 233 THR A N 1
ATOM 1756 C CA . THR A 1 233 ? 6.151 -15.706 14.948 1.00 69.31 233 THR A CA 1
ATOM 1757 C C . THR A 1 233 ? 6.582 -15.703 16.411 1.00 69.31 233 THR A C 1
ATOM 1759 O O . THR A 1 233 ? 7.432 -16.498 16.818 1.00 69.31 233 THR A O 1
ATOM 1762 N N . ARG A 1 234 ? 5.975 -14.851 17.244 1.00 63.12 234 ARG A N 1
ATOM 1763 C CA . ARG A 1 234 ? 6.076 -15.004 18.702 1.00 63.12 234 ARG A CA 1
ATOM 1764 C C . ARG A 1 234 ? 5.003 -15.972 19.181 1.00 63.12 234 ARG A C 1
ATOM 1766 O O . ARG A 1 234 ? 3.842 -15.599 19.313 1.00 63.12 234 ARG A O 1
ATOM 1773 N N . VAL A 1 235 ? 5.404 -17.204 19.483 1.00 65.88 235 VAL A N 1
ATOM 1774 C CA . VAL A 1 235 ? 4.526 -18.162 20.161 1.00 65.88 235 VAL A CA 1
ATOM 1775 C C . VAL A 1 235 ? 4.409 -17.742 21.623 1.00 65.88 235 VAL A C 1
ATOM 1777 O O . VAL A 1 235 ? 5.305 -17.987 22.431 1.00 65.88 235 VAL A O 1
ATOM 1780 N N . LEU A 1 236 ? 3.303 -17.087 21.972 1.00 68.44 236 LEU A N 1
ATOM 1781 C CA . LEU A 1 236 ? 2.935 -16.917 23.370 1.00 68.44 236 LEU A CA 1
ATOM 1782 C C . LEU A 1 236 ? 2.498 -18.286 23.889 1.00 68.44 236 LEU A C 1
ATOM 1784 O O . LEU A 1 236 ? 1.487 -18.829 23.455 1.00 68.44 236 LEU A O 1
ATOM 1788 N N . ARG A 1 237 ? 3.284 -18.860 24.802 1.00 74.12 237 ARG A N 1
ATOM 1789 C CA . ARG A 1 237 ? 2.871 -20.022 25.591 1.00 74.12 237 ARG A CA 1
ATOM 1790 C C . ARG A 1 237 ? 2.290 -19.492 26.900 1.00 74.12 237 ARG A C 1
ATOM 1792 O O . ARG A 1 237 ? 3.069 -19.226 27.820 1.00 74.12 237 ARG A O 1
ATOM 1799 N N . PRO A 1 238 ? 0.968 -19.246 26.993 1.00 73.88 238 PRO A N 1
ATOM 1800 C CA . PRO A 1 238 ? 0.375 -18.863 28.263 1.00 73.88 238 PRO A CA 1
ATOM 1801 C C . PRO A 1 238 ? 0.691 -19.959 29.281 1.00 73.88 238 PRO A C 1
ATOM 1803 O O . PRO A 1 238 ? 0.427 -21.138 29.058 1.00 73.88 238 PRO A O 1
ATOM 1806 N N . SER A 1 239 ? 1.334 -19.570 30.379 1.00 81.38 239 SER A N 1
ATOM 1807 C CA . SER A 1 239 ? 1.516 -20.455 31.522 1.00 81.38 239 SER A CA 1
ATOM 1808 C C . SER A 1 239 ? 0.302 -20.314 32.435 1.00 81.38 239 SER A C 1
ATOM 1810 O O . SER A 1 239 ? -0.342 -19.265 32.442 1.00 81.38 239 SER A O 1
ATOM 1812 N N . TRP A 1 240 ? 0.029 -21.320 33.267 1.00 72.94 240 TRP A N 1
ATOM 1813 C CA . TRP A 1 240 ? -1.019 -21.249 34.296 1.00 72.94 240 TRP A CA 1
ATOM 1814 C C . TRP A 1 240 ? -0.878 -20.035 35.232 1.00 72.94 240 TRP A C 1
ATOM 1816 O O . TRP A 1 240 ? -1.851 -19.608 35.836 1.00 72.94 240 TRP A O 1
ATOM 1826 N N . ARG A 1 241 ? 0.316 -19.432 35.330 1.00 72.12 241 ARG A N 1
ATOM 1827 C CA . ARG A 1 241 ? 0.552 -18.207 36.112 1.00 72.12 241 ARG A CA 1
ATOM 1828 C C . ARG A 1 241 ? 0.075 -16.927 35.417 1.00 72.12 241 ARG A C 1
ATOM 1830 O O . ARG A 1 241 ? -0.031 -15.905 36.082 1.00 72.12 241 ARG A O 1
ATOM 1837 N N . HIS A 1 242 ? -0.195 -16.977 34.114 1.00 69.31 242 HIS A N 1
ATOM 1838 C CA . HIS A 1 242 ? -0.726 -15.863 33.319 1.00 69.31 242 HIS A CA 1
ATOM 1839 C C . HIS A 1 242 ? -2.251 -15.938 33.129 1.00 69.31 242 HIS A C 1
ATOM 1841 O O . HIS A 1 242 ? -2.825 -15.050 32.510 1.00 69.31 242 HIS A O 1
ATOM 1847 N N . LEU A 1 243 ? -2.898 -16.989 33.648 1.00 62.22 243 LEU A N 1
ATOM 1848 C CA . LEU A 1 243 ? -4.350 -17.153 33.689 1.00 62.22 243 LEU A CA 1
ATOM 1849 C C . LEU A 1 243 ? -4.832 -16.838 35.114 1.00 62.22 243 LEU A C 1
ATOM 1851 O O . LEU A 1 243 ? -5.090 -17.744 35.906 1.00 62.22 243 LEU A O 1
ATOM 1855 N N . LYS A 1 244 ? -4.868 -15.555 35.469 1.00 52.84 244 LYS A N 1
ATOM 1856 C CA . LYS A 1 244 ? -5.531 -15.050 36.675 1.00 52.84 244 LYS A CA 1
ATOM 1857 C C . LYS A 1 244 ? -6.368 -13.839 36.319 1.00 52.84 244 LYS A C 1
ATOM 1859 O O . LYS A 1 244 ? -5.853 -13.009 35.540 1.00 52.84 244 LYS A O 1
#

Sequence (244 aa):
MVAFGTGQELTEADSGDTAVQTVYAVMDYTRYRIQESGEDKGKALVDTTRRELPSPAASRADLMPQGVQDQPVSGDPRAGRIFWQLLNAPFNYCTRSPCGLNEKRGWYLDLPAERERVLDPIGFYGGGNLLEITSRVPATAVGLIAGDGQPIEACEQDPRPGQTYRTVLNILTGAAQKSRILDTNGDGQVTTDDAPASRSTAARQELRVPASDGAQLRQGSDGTTDRLQALPTRVLRPSWRHLK

pLDDT: mean 87.0, std 12.75, range [42.28, 98.12]

Foldseek 3Di:
DDKDKDADDPDLVLLVDQDWIKIWQFADQWDWDADCDDPRHRHTDTDPVDPFADDTDPDQVLAAEKEWDPDWDPFAPLQVKTFIFIPQDFFAAQGTPPGDPRHHRTHMYTDPDGSKTFDDDWDDPQPDQKIKTKIKNDKDLDQDQPPVRHTDDSPPGDIDDMWIKIFIAGSHGSHADPAFFWDRHNPLDTDPPHDRGGMMTAAPDWDWDQDPQRWTWTCHPVRDIIITDHDDDDDDPDDPVNVD

Secondary structure (DSSP, 8-state):
-EEEE----SSHHHHH--PPPEEEEE-----EEE--SSTTTTSEEE-TT--SSPPPP-SGGGSEEE-B-SSPP---GGG-S-EE-B-----EE--SSSPPTTEESEEEEE-SSTT-EE-SPPEEETTTTEEEEEEEE--B---PBPTTSPBPPGGGS--B--EEEEEEEETTTSPPPSS--B-SSSSSS--SSSPP-SEEEE-SSEEEEE-TTS-EEEEETTS-EEEEPPP--------GGG--

Organism: NCBI:txid1288495